Protein AF-A0A9P8RUH4-F1 (afdb_monomer)

Structure (mmCIF, N/CA/C/O backbone):
data_AF-A0A9P8RUH4-F1
#
_entry.id   AF-A0A9P8RUH4-F1
#
loop_
_atom_site.group_PDB
_atom_site.id
_atom_site.type_symbol
_atom_site.label_atom_id
_atom_site.label_alt_id
_atom_site.label_comp_id
_atom_site.label_asym_id
_atom_site.label_entity_id
_atom_site.label_seq_id
_atom_site.pdbx_PDB_ins_code
_atom_site.Cartn_x
_atom_site.Cartn_y
_atom_site.Cartn_z
_atom_site.occupancy
_atom_site.B_iso_or_equiv
_atom_site.auth_seq_id
_atom_site.auth_comp_id
_atom_site.auth_asym_id
_atom_site.auth_atom_id
_atom_site.pdbx_PDB_model_num
ATOM 1 N N . MET A 1 1 ? 7.087 38.345 20.600 1.00 42.22 1 MET A N 1
ATOM 2 C CA . MET A 1 1 ? 5.782 38.055 19.967 1.00 42.22 1 MET A CA 1
ATOM 3 C C . MET A 1 1 ? 6.052 37.412 18.616 1.00 42.22 1 MET A C 1
ATOM 5 O O . MET A 1 1 ? 6.078 38.120 17.625 1.00 42.22 1 MET A O 1
ATOM 9 N N . THR A 1 2 ? 6.327 36.111 18.573 1.00 45.72 2 THR A N 1
ATOM 10 C CA . THR A 1 2 ? 6.562 35.370 17.321 1.00 45.72 2 THR A CA 1
ATOM 11 C C . THR A 1 2 ? 6.506 33.885 17.653 1.00 45.72 2 THR A C 1
ATOM 13 O O . THR A 1 2 ? 7.528 33.366 18.064 1.00 45.72 2 THR A O 1
ATOM 16 N N . ASP A 1 3 ? 5.335 33.245 17.550 1.00 43.25 3 ASP A N 1
ATOM 17 C CA . ASP A 1 3 ? 5.221 31.768 17.498 1.00 43.25 3 ASP A CA 1
ATOM 18 C C . ASP A 1 3 ? 3.852 31.275 16.972 1.00 43.25 3 ASP A C 1
ATOM 20 O O . ASP A 1 3 ? 3.380 30.193 17.298 1.00 43.25 3 ASP A O 1
ATOM 24 N N . SER A 1 4 ? 3.167 32.051 16.124 1.00 48.75 4 SER A N 1
ATOM 25 C CA . SER A 1 4 ? 1.799 31.705 15.682 1.00 48.75 4 SER A CA 1
ATOM 26 C C . SER A 1 4 ? 1.692 31.105 14.273 1.00 48.75 4 SER A C 1
ATOM 28 O O . SER A 1 4 ? 0.593 31.072 13.731 1.00 48.75 4 SER A O 1
ATOM 30 N N . VAL A 1 5 ? 2.779 30.654 13.629 1.00 51.44 5 VAL A N 1
ATOM 31 C CA . VAL A 1 5 ? 2.757 30.468 12.155 1.00 51.44 5 VAL A CA 1
ATOM 32 C C . VAL A 1 5 ? 2.840 29.019 11.642 1.00 51.44 5 VAL A C 1
ATOM 34 O O . VAL A 1 5 ? 2.598 28.803 10.461 1.00 51.44 5 VAL A O 1
ATOM 37 N N . ILE A 1 6 ? 3.083 27.983 12.452 1.00 55.94 6 ILE A N 1
ATOM 38 C CA . ILE A 1 6 ? 3.394 26.652 11.864 1.00 55.94 6 ILE A CA 1
ATOM 39 C C . ILE A 1 6 ? 2.205 25.674 11.806 1.00 55.94 6 ILE A C 1
ATOM 41 O O . ILE A 1 6 ? 2.248 24.698 11.062 1.00 55.94 6 ILE A O 1
ATOM 45 N N . CYS A 1 7 ? 1.087 25.933 12.485 1.00 55.03 7 CYS A N 1
ATOM 46 C CA . CYS A 1 7 ? 0.109 24.857 12.668 1.00 55.03 7 CYS A CA 1
ATOM 47 C C . CYS A 1 7 ? -0.865 24.595 11.504 1.00 55.03 7 CYS A C 1
ATOM 49 O O . CYS A 1 7 ? -1.409 23.498 11.371 1.00 55.03 7 CYS A O 1
ATOM 51 N N . THR A 1 8 ? -1.067 25.566 10.613 1.00 52.50 8 THR A N 1
ATOM 52 C CA . THR A 1 8 ? -2.024 25.428 9.499 1.00 52.50 8 THR A CA 1
ATOM 53 C C . THR A 1 8 ? -1.584 24.416 8.443 1.00 52.50 8 THR A C 1
ATOM 55 O O . THR A 1 8 ? -2.414 23.956 7.660 1.00 52.50 8 THR A O 1
ATOM 58 N N . LYS A 1 9 ? -0.297 24.041 8.412 1.00 56.28 9 LYS A N 1
ATOM 59 C CA . LYS A 1 9 ? 0.246 23.139 7.387 1.00 56.28 9 LYS A CA 1
ATOM 60 C C . LYS A 1 9 ? -0.080 21.663 7.646 1.00 56.28 9 LYS A C 1
ATOM 62 O O . LYS A 1 9 ? -0.146 20.895 6.691 1.00 56.28 9 LYS A O 1
ATOM 67 N N . THR A 1 10 ? -0.296 21.280 8.904 1.00 61.47 10 THR A N 1
ATOM 68 C CA . THR A 1 10 ? -0.466 19.877 9.327 1.00 61.47 10 THR A CA 1
ATOM 69 C C . THR A 1 10 ? -1.890 19.545 9.773 1.00 61.47 10 THR A C 1
ATOM 71 O O . THR A 1 10 ? -2.311 18.400 9.608 1.00 61.47 10 THR A O 1
ATOM 74 N N . THR A 1 11 ? -2.658 20.531 10.260 1.00 73.94 11 THR A N 1
ATOM 75 C CA . THR A 1 11 ? -4.023 20.313 10.767 1.00 73.94 11 THR A CA 1
ATOM 76 C C . THR A 1 11 ? -4.987 21.390 10.248 1.00 73.94 11 THR A C 1
ATOM 78 O O . THR A 1 11 ? -5.041 22.489 10.807 1.00 73.94 11 THR A O 1
ATOM 81 N N . PRO A 1 12 ? -5.764 21.120 9.180 1.00 80.94 12 PRO A N 1
ATOM 82 C CA . PRO A 1 12 ? -6.750 22.074 8.676 1.00 80.94 12 PRO A CA 1
ATOM 83 C C . PRO A 1 12 ? -7.810 22.395 9.742 1.00 80.94 12 PRO A C 1
ATOM 85 O O . PRO A 1 12 ? -8.195 21.529 10.526 1.00 80.94 12 PRO A O 1
ATOM 88 N N . ASN A 1 13 ? -8.293 23.644 9.747 1.00 87.62 13 ASN A N 1
ATOM 89 C CA . ASN A 1 13 ? -9.300 24.171 10.686 1.00 87.62 13 ASN A CA 1
ATOM 90 C C . ASN A 1 13 ? -8.842 24.282 12.153 1.00 87.62 13 ASN A C 1
ATOM 92 O O . ASN A 1 13 ? -9.667 24.422 13.057 1.00 87.62 13 ASN A O 1
ATOM 96 N N . CYS A 1 14 ? -7.531 24.247 12.402 1.00 89.56 14 CYS A N 1
ATOM 97 C CA . CYS A 1 14 ? -6.972 24.500 13.723 1.00 89.56 14 CYS A CA 1
ATOM 98 C C . CYS A 1 14 ? -6.792 26.006 13.991 1.00 89.56 14 CYS A C 1
ATOM 100 O O . CYS A 1 14 ? -6.197 26.717 13.181 1.00 89.56 14 CYS A O 1
ATOM 102 N N . ALA A 1 15 ? -7.296 26.483 15.130 1.00 89.12 15 ALA A N 1
ATOM 103 C CA . ALA A 1 15 ? -7.198 27.869 15.586 1.00 89.12 15 ALA A CA 1
ATOM 104 C C . ALA A 1 15 ? -5.989 28.122 16.506 1.00 89.12 15 ALA A C 1
ATOM 106 O O . ALA A 1 15 ? -5.427 29.216 16.478 1.00 89.12 15 ALA A O 1
ATOM 107 N N . SER A 1 16 ? -5.567 27.135 17.305 1.00 87.56 16 SER A N 1
ATOM 108 C CA . SER A 1 16 ? -4.379 27.236 18.166 1.00 87.56 16 SER A CA 1
ATOM 109 C C . SER A 1 16 ? -3.697 25.890 18.357 1.00 87.56 16 SER A C 1
ATOM 111 O O . SER A 1 16 ? -4.359 24.853 18.322 1.00 87.56 16 SER A O 1
ATOM 113 N N . CYS A 1 17 ? -2.387 25.909 18.614 1.00 86.88 17 CYS A N 1
ATOM 114 C CA . CYS A 1 17 ? -1.595 24.702 18.823 1.00 86.88 17 CYS A CA 1
ATOM 115 C C . CYS A 1 17 ? -0.611 24.823 19.972 1.00 86.88 17 CYS A C 1
ATOM 117 O O . CYS A 1 17 ? -0.166 25.922 20.299 1.00 86.88 17 CYS A O 1
ATOM 119 N N . ASP A 1 18 ? -0.254 23.664 20.515 1.00 84.69 18 ASP A N 1
ATOM 120 C CA . ASP A 1 18 ? 0.832 23.470 21.465 1.00 84.69 18 ASP A CA 1
ATOM 121 C C . ASP A 1 18 ? 1.649 22.252 21.019 1.00 84.69 18 ASP A C 1
ATOM 123 O O . ASP A 1 18 ? 1.079 21.196 20.744 1.00 84.69 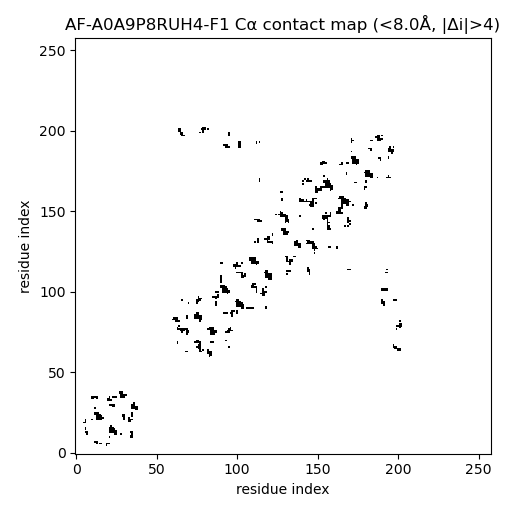18 ASP A O 1
ATOM 127 N N . ASN A 1 19 ? 2.968 22.406 20.879 1.00 82.50 19 ASN A N 1
ATOM 128 C CA . ASN A 1 19 ? 3.881 21.347 20.421 1.00 82.50 19 ASN A CA 1
ATOM 129 C C . ASN A 1 19 ? 3.388 20.579 19.171 1.00 82.50 19 ASN A C 1
ATOM 131 O O . ASN A 1 19 ? 3.357 19.353 19.160 1.00 82.50 19 ASN A O 1
ATOM 135 N N . GLU A 1 20 ? 2.967 21.304 18.126 1.00 79.69 20 GLU A N 1
ATOM 136 C CA . GLU A 1 20 ? 2.435 20.753 16.857 1.00 79.69 20 GLU A CA 1
ATOM 137 C C . GLU A 1 20 ? 1.102 19.983 16.963 1.00 79.69 20 GLU A C 1
ATOM 139 O O . GLU A 1 20 ? 0.583 19.489 15.958 1.00 79.69 20 GLU A O 1
ATOM 144 N N . VAL A 1 21 ? 0.493 19.929 18.149 1.00 81.38 21 VAL A N 1
ATOM 145 C CA . VAL A 1 21 ? -0.831 19.345 18.373 1.00 81.38 21 VAL A CA 1
ATOM 146 C C . VAL A 1 21 ? -1.871 20.460 18.409 1.00 81.38 21 VAL A C 1
ATOM 148 O O . VAL A 1 21 ? -1.684 21.483 19.070 1.00 81.38 21 VAL A O 1
ATOM 151 N N . CYS A 1 22 ? -2.988 20.276 17.699 1.00 87.94 22 CYS A N 1
ATOM 152 C CA . CYS A 1 22 ? -4.076 21.246 17.747 1.00 87.94 22 CYS A CA 1
ATOM 153 C C . CYS A 1 22 ? -4.715 21.265 19.140 1.00 87.94 22 CYS A C 1
ATOM 155 O O . CYS A 1 22 ? -5.096 20.217 19.661 1.00 87.94 22 CYS A O 1
ATOM 157 N N . THR A 1 23 ? -4.843 22.451 19.732 1.00 92.19 23 THR A N 1
ATOM 158 C CA . THR A 1 23 ? -5.442 22.660 21.060 1.00 92.19 23 THR A CA 1
ATOM 159 C C . THR A 1 23 ? -6.791 23.368 20.998 1.00 92.19 23 THR A C 1
ATOM 161 O O . THR A 1 23 ? -7.602 23.198 21.904 1.00 92.19 23 THR A O 1
ATOM 164 N N . ALA A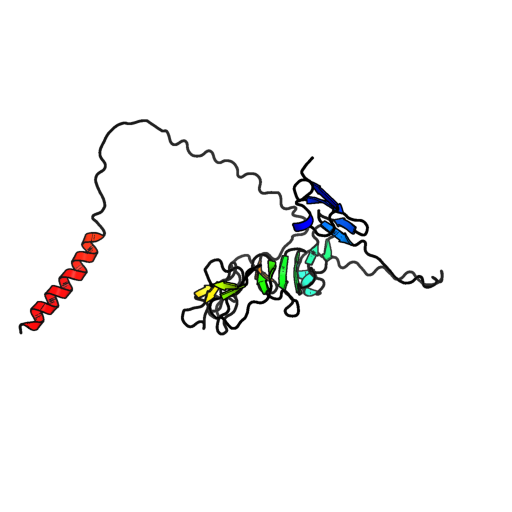 1 24 ? -7.078 24.107 19.922 1.00 91.69 24 ALA A N 1
ATOM 165 C CA . ALA A 1 24 ? -8.399 24.680 19.670 1.00 91.69 24 ALA A CA 1
ATOM 166 C C . ALA A 1 24 ? -8.708 24.723 18.173 1.00 91.69 24 ALA A C 1
ATOM 168 O O . ALA A 1 24 ? -7.822 24.970 17.357 1.00 91.69 24 ALA A O 1
ATOM 169 N N . CYS A 1 25 ? -9.977 24.531 17.817 1.00 91.88 25 CYS A N 1
ATOM 170 C CA . CYS A 1 25 ? -10.458 24.534 16.437 1.00 91.88 25 CYS A CA 1
ATOM 171 C C . CYS A 1 25 ? -11.152 25.847 16.070 1.00 91.88 25 CYS A C 1
ATOM 173 O O . CYS A 1 25 ? -11.654 26.563 16.936 1.00 91.88 25 CYS A O 1
ATOM 175 N N . THR A 1 26 ? -11.196 26.167 14.777 1.00 90.69 26 THR A N 1
ATOM 176 C CA . THR A 1 26 ? -12.004 27.284 14.273 1.00 90.69 26 THR A CA 1
ATOM 177 C C . THR A 1 26 ? -13.501 27.016 14.497 1.00 90.69 26 THR A C 1
ATOM 179 O O . THR A 1 26 ? -13.903 25.848 14.494 1.00 90.69 26 THR A O 1
ATOM 182 N N . PRO A 1 27 ? -14.350 28.054 14.644 1.00 89.50 27 PRO A N 1
ATOM 183 C CA . PRO A 1 27 ? -15.797 27.880 14.797 1.00 89.50 27 PRO A CA 1
ATOM 184 C C . PRO A 1 27 ? -16.394 26.957 13.722 1.00 89.50 27 PRO A C 1
ATOM 186 O O . PRO A 1 27 ? -16.032 27.059 12.551 1.00 89.50 27 PRO A O 1
ATOM 189 N N . GLY A 1 28 ? -17.291 26.049 14.119 1.00 82.69 28 GLY A N 1
ATOM 190 C CA . GLY A 1 28 ? -17.842 25.010 13.232 1.00 82.69 28 GLY A CA 1
ATOM 191 C C . GLY A 1 28 ? -17.148 23.644 13.342 1.00 82.69 28 GLY A C 1
ATOM 192 O O . GLY A 1 28 ? -17.627 22.670 12.761 1.00 82.69 28 GLY A O 1
ATOM 193 N N . TYR A 1 29 ? -16.069 23.546 14.122 1.00 89.00 29 TYR A N 1
ATOM 194 C CA . TYR A 1 29 ? -15.289 22.326 14.318 1.00 89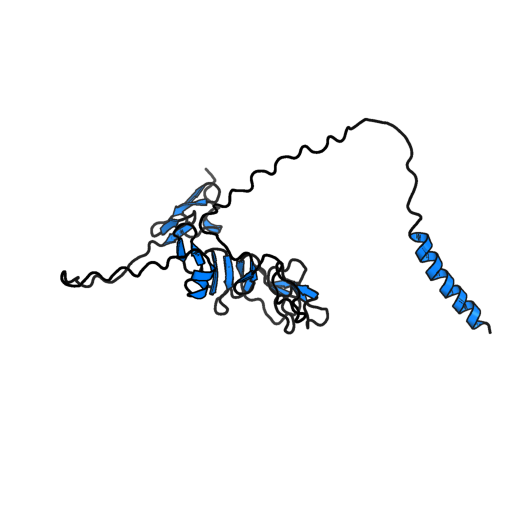.00 29 TYR A CA 1
ATOM 195 C C . TYR A 1 29 ? -15.031 22.065 15.808 1.00 89.00 29 TYR A C 1
ATOM 197 O O . TYR A 1 29 ? -14.885 22.998 16.595 1.00 89.00 29 TYR A O 1
ATOM 205 N N . HIS A 1 30 ? -14.912 20.792 16.186 1.00 90.56 30 HIS A N 1
ATOM 206 C CA . HIS A 1 30 ? -14.542 20.352 17.529 1.00 90.56 30 HIS A CA 1
ATOM 207 C C . HIS A 1 30 ? -13.214 19.591 17.517 1.00 90.56 30 HIS A C 1
ATOM 209 O O . HIS A 1 30 ? -12.848 18.961 16.520 1.00 90.56 30 HIS A O 1
ATOM 215 N N . LEU A 1 31 ? -12.497 19.654 18.640 1.00 89.88 31 LEU A N 1
ATOM 216 C CA . LEU A 1 31 ? -11.226 18.966 18.807 1.00 89.88 31 LEU A CA 1
ATOM 217 C C . LEU A 1 31 ? -11.463 17.484 19.120 1.00 89.88 31 LEU A C 1
ATOM 219 O O . LEU A 1 31 ? -12.122 17.148 20.102 1.00 89.88 31 LEU A O 1
ATOM 223 N N . SER A 1 32 ? -10.891 16.602 18.307 1.00 83.81 32 SER A N 1
ATOM 224 C CA . SER A 1 32 ? -10.892 15.156 18.509 1.00 83.81 32 SER A CA 1
ATOM 225 C C . SER A 1 32 ? -9.505 14.607 18.186 1.00 83.81 32 SER A C 1
ATOM 227 O O . SER A 1 32 ? -9.016 14.749 17.066 1.00 83.81 32 SER A O 1
ATOM 229 N N . GLN A 1 33 ? -8.835 14.033 19.192 1.00 78.81 33 GLN A N 1
ATOM 230 C CA . GLN A 1 33 ? -7.494 13.434 19.070 1.00 78.81 33 GLN A CA 1
ATOM 231 C C . GLN A 1 33 ? -6.435 14.368 18.438 1.00 78.81 33 GLN A C 1
ATOM 233 O O . GLN A 1 33 ? -5.620 13.951 17.614 1.00 78.81 33 GLN A O 1
ATOM 238 N N . GLY A 1 34 ? -6.451 15.654 18.803 1.00 79.12 34 GLY A N 1
ATOM 239 C CA . GLY A 1 34 ? -5.504 16.648 18.279 1.00 79.12 34 GLY A CA 1
ATOM 240 C C . GLY A 1 34 ? -5.792 17.109 16.844 1.00 79.12 34 GLY A C 1
ATOM 241 O O . GLY A 1 34 ? -4.947 17.770 16.240 1.00 79.12 34 GLY A O 1
ATOM 242 N N . LEU A 1 35 ? -6.966 16.774 16.295 1.00 82.12 35 LEU A N 1
ATOM 243 C CA . LEU A 1 35 ? -7.459 17.212 14.987 1.00 82.12 35 LEU A CA 1
ATOM 244 C C . LEU A 1 35 ? -8.821 17.906 15.111 1.00 82.12 35 LEU A C 1
ATOM 246 O O . LEU A 1 35 ? -9.576 17.654 16.045 1.00 82.12 35 LEU A O 1
ATOM 250 N N . CYS A 1 36 ? -9.152 18.748 14.132 1.00 88.31 36 CYS A N 1
ATOM 251 C CA . CYS A 1 36 ? -10.433 19.446 14.071 1.00 88.31 36 CYS A CA 1
ATOM 252 C C . CYS A 1 36 ? -11.415 18.726 13.149 1.00 88.31 36 CYS A C 1
ATOM 254 O O . CYS A 1 36 ? -11.225 18.690 11.932 1.00 88.31 36 CYS A O 1
ATOM 256 N N . ALA A 1 37 ? -12.476 18.169 13.729 1.00 85.38 37 ALA A N 1
ATOM 257 C CA . ALA A 1 37 ? -13.567 17.528 13.005 1.00 85.38 37 ALA A CA 1
ATOM 258 C C . ALA A 1 37 ? -14.775 18.476 12.932 1.00 85.38 37 ALA A C 1
ATOM 260 O O . ALA A 1 37 ? -15.059 19.161 13.917 1.00 85.38 37 ALA A O 1
ATOM 261 N N . PRO A 1 38 ? -15.495 18.555 11.798 1.00 85.75 38 PRO A N 1
ATOM 262 C CA . PRO A 1 38 ? -16.687 19.391 11.708 1.00 85.75 38 PRO A CA 1
ATOM 263 C C . PRO A 1 38 ? -17.693 18.956 12.775 1.00 85.75 38 PRO A C 1
ATOM 265 O O . PRO A 1 38 ? -17.812 17.763 13.075 1.00 85.75 38 PRO A O 1
ATOM 268 N N . HIS A 1 39 ? -18.409 19.910 13.371 1.00 78.38 39 HIS A N 1
ATOM 269 C CA . HIS A 1 39 ? -19.618 19.556 14.107 1.00 78.38 39 HIS A CA 1
ATOM 270 C C . HIS A 1 39 ? -20.511 18.793 13.135 1.00 78.38 39 HIS A C 1
ATOM 272 O O . HIS A 1 39 ? -20.757 19.273 12.028 1.00 78.38 39 HIS A O 1
ATOM 278 N N . GLN A 1 40 ? -20.941 17.585 13.503 1.00 67.94 40 GLN A N 1
ATOM 279 C CA . GLN A 1 40 ? -21.960 16.915 12.716 1.00 67.94 40 GLN A CA 1
ATOM 280 C C . GLN A 1 40 ? -23.210 17.783 12.798 1.00 67.94 40 GLN A C 1
ATOM 282 O O . GLN A 1 40 ? -23.923 17.780 13.795 1.00 67.94 40 GLN A O 1
ATOM 287 N N . GLN A 1 41 ? -23.428 18.582 11.759 1.00 49.59 41 GLN A N 1
ATOM 288 C CA . GLN A 1 41 ? -24.732 19.127 11.468 1.00 49.59 41 GLN A CA 1
ATOM 289 C C . GLN A 1 41 ? -25.596 17.929 11.096 1.00 49.59 41 GLN A C 1
ATOM 291 O O . GLN A 1 41 ? -25.620 17.478 9.953 1.00 49.59 41 GLN A O 1
ATOM 296 N N . SER A 1 42 ? -26.300 17.393 12.084 1.00 48.12 42 SER A N 1
ATOM 297 C CA . SER A 1 42 ? -27.585 16.752 11.862 1.00 48.12 42 SER A CA 1
ATOM 298 C C . SER A 1 42 ? -28.571 17.816 11.360 1.00 48.12 42 SER A C 1
ATOM 300 O O . SER A 1 42 ? -29.527 18.181 12.035 1.00 48.12 42 SER A O 1
ATOM 302 N N . GLU A 1 43 ? -28.332 18.364 10.168 1.00 46.50 43 GLU A N 1
ATOM 303 C CA . GLU A 1 43 ? -29.360 19.086 9.429 1.00 46.50 43 GLU A CA 1
ATOM 304 C C . GLU A 1 43 ? -30.306 18.035 8.842 1.00 46.50 43 GLU A C 1
ATOM 306 O O . GLU A 1 43 ? -30.134 17.552 7.726 1.00 46.50 43 GLU A O 1
ATOM 311 N N . SER A 1 44 ? -31.308 17.646 9.630 1.00 46.59 44 SER A N 1
ATOM 312 C CA . SER A 1 44 ? -32.613 17.344 9.050 1.00 46.59 44 SER A CA 1
ATOM 313 C C . SER A 1 44 ? -33.450 18.622 9.093 1.00 46.59 44 SER A C 1
ATOM 315 O O . SER A 1 44 ? -33.434 19.316 10.115 1.00 46.59 44 SER A O 1
ATOM 317 N N . PRO A 1 45 ? -34.162 18.963 8.005 1.00 49.97 45 PRO A N 1
ATOM 318 C CA . PRO A 1 45 ? -35.143 20.037 8.021 1.00 49.97 45 PRO A CA 1
ATOM 319 C C . PRO A 1 45 ? -36.135 19.797 9.157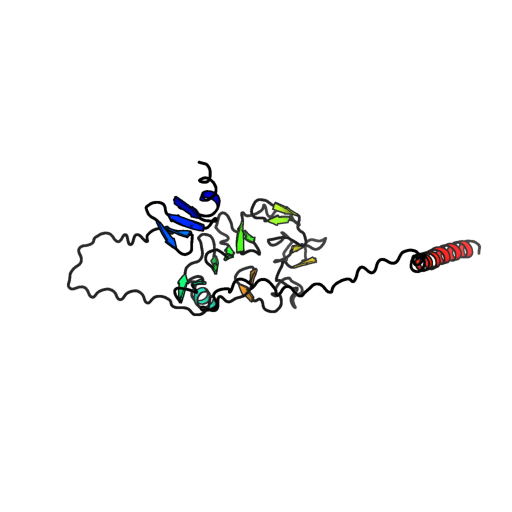 1.00 49.97 45 PRO A C 1
ATOM 321 O O . PRO A 1 45 ? -36.540 18.662 9.404 1.00 49.97 45 PRO A O 1
ATOM 324 N N . ALA A 1 46 ? -36.504 20.867 9.856 1.00 46.62 46 ALA A N 1
ATOM 325 C CA . ALA A 1 46 ? -37.526 20.849 10.889 1.00 46.62 46 ALA A CA 1
ATOM 326 C C . ALA A 1 46 ? -38.902 20.537 10.274 1.00 46.62 46 ALA A C 1
ATOM 328 O O . ALA A 1 46 ? -39.715 21.434 10.053 1.00 46.62 46 ALA A O 1
ATOM 329 N N . ASP A 1 47 ? -39.156 19.263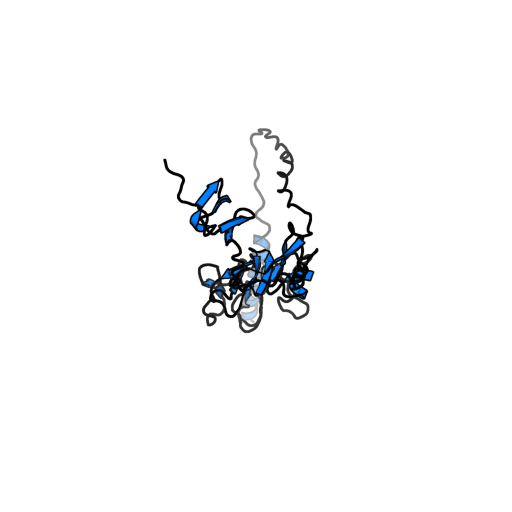 9.995 1.00 45.47 47 ASP A N 1
ATOM 330 C CA . ASP A 1 47 ? -40.500 18.747 9.810 1.00 45.47 47 ASP A CA 1
ATOM 331 C C . ASP A 1 47 ? -41.148 18.591 11.189 1.00 45.47 47 ASP A C 1
ATOM 333 O O . ASP A 1 47 ? -40.547 18.108 12.151 1.00 45.47 47 ASP A O 1
ATOM 337 N N . LYS A 1 48 ? -42.375 19.104 11.294 1.00 52.00 48 LYS A N 1
ATOM 338 C CA . LYS A 1 48 ? -43.204 19.101 12.501 1.00 52.00 48 LYS A CA 1
ATOM 339 C C . LYS A 1 48 ? -43.302 17.681 13.064 1.00 52.00 48 LYS A C 1
ATOM 341 O O . LYS A 1 48 ? -43.982 16.844 12.485 1.00 52.00 48 LYS A O 1
ATOM 346 N N . TYR A 1 49 ? -42.646 17.448 14.196 1.00 49.06 49 TYR A N 1
ATOM 347 C CA . TYR A 1 49 ? -42.688 16.179 14.913 1.00 49.06 49 TYR A CA 1
ATOM 348 C C . TYR A 1 49 ? -44.088 15.970 15.511 1.00 49.06 49 TYR A C 1
ATOM 350 O O . TYR A 1 49 ? -44.534 16.771 16.339 1.00 49.06 49 TYR A O 1
ATOM 358 N N . ASP A 1 50 ? -44.782 14.920 15.072 1.00 61.72 50 ASP A N 1
ATOM 359 C CA . ASP A 1 50 ? -45.977 14.397 15.731 1.00 61.72 50 ASP A CA 1
ATOM 360 C C . ASP A 1 50 ? -45.525 13.643 17.001 1.00 61.72 50 ASP A C 1
ATOM 362 O O . ASP A 1 50 ? -44.730 12.708 16.901 1.00 61.72 50 ASP A O 1
ATOM 366 N N . PRO A 1 51 ? -45.988 14.018 18.210 1.00 65.56 51 PRO A N 1
ATOM 367 C CA . PRO A 1 51 ? -45.644 13.333 19.463 1.00 65.56 51 PRO A CA 1
ATOM 368 C C . PRO A 1 51 ? -46.061 11.853 19.525 1.00 65.56 51 PRO A C 1
ATOM 370 O O . PRO A 1 51 ? -45.744 11.175 20.502 1.00 65.56 51 PRO A O 1
ATOM 373 N N . SER A 1 52 ? -46.807 11.375 18.528 1.00 73.31 52 SER A N 1
ATOM 374 C CA . SER A 1 52 ? -47.333 10.012 18.438 1.00 73.31 52 SER A CA 1
ATOM 375 C C . SER A 1 52 ? -46.420 9.055 17.665 1.00 73.31 52 SER A C 1
ATOM 377 O O . SER A 1 52 ? -46.640 7.843 17.728 1.00 73.31 52 SER A O 1
ATOM 379 N N . ASP A 1 53 ? -45.410 9.564 16.949 1.00 63.31 53 ASP A N 1
ATOM 380 C CA . ASP A 1 53 ? -44.501 8.715 16.184 1.00 63.31 53 ASP A CA 1
ATOM 381 C C . ASP A 1 53 ? -43.478 8.041 17.117 1.00 63.31 53 ASP A C 1
ATOM 383 O O . ASP A 1 53 ? -42.794 8.719 17.894 1.00 63.31 53 ASP A O 1
ATOM 387 N N . PRO A 1 54 ? -43.350 6.699 17.082 1.00 67.38 54 PRO A N 1
ATOM 388 C CA . PRO A 1 54 ? -42.345 5.999 17.863 1.00 67.38 54 PRO A CA 1
ATOM 389 C C . PRO A 1 54 ? -40.962 6.484 17.432 1.00 67.38 54 PRO A C 1
ATOM 391 O O . PRO A 1 54 ? -40.611 6.400 16.255 1.00 67.38 54 PRO A O 1
ATOM 394 N N . VAL A 1 55 ? -40.192 6.988 18.402 1.00 67.12 55 VAL A N 1
ATOM 395 C CA . VAL A 1 55 ? -38.800 7.417 18.224 1.00 67.12 55 VAL A CA 1
ATOM 396 C C . VAL A 1 55 ? -38.077 6.358 17.387 1.00 67.12 55 VAL A C 1
ATOM 398 O O . VAL A 1 55 ? -38.019 5.203 17.826 1.00 67.12 55 VAL A O 1
ATOM 401 N N . PRO A 1 56 ? -37.559 6.701 16.191 1.00 65.50 56 PRO A N 1
ATOM 402 C CA . PRO A 1 56 ? -36.775 5.766 15.404 1.00 65.50 56 PRO A CA 1
ATOM 403 C C . PRO A 1 56 ? -35.646 5.258 16.291 1.00 65.50 56 PRO A C 1
ATOM 405 O O . PRO A 1 56 ? -34.876 6.056 16.824 1.00 65.50 56 PRO A O 1
ATOM 408 N N . SER A 1 57 ? -35.585 3.943 16.503 1.00 64.69 57 SER A N 1
ATOM 409 C CA . SER A 1 57 ? -34.494 3.324 17.249 1.00 64.69 57 SER A CA 1
ATOM 410 C C . SER A 1 57 ? -33.180 3.815 16.652 1.00 64.69 57 SER A C 1
ATOM 412 O O . SER A 1 57 ? -32.985 3.650 15.443 1.00 64.69 57 SER A O 1
ATOM 414 N N . GLU A 1 58 ? -32.325 4.441 17.471 1.00 61.94 58 GLU A N 1
ATOM 415 C CA . GLU A 1 58 ? -30.988 4.859 17.050 1.00 61.94 58 GLU A CA 1
ATOM 416 C C . GLU A 1 58 ? -30.345 3.708 16.266 1.00 61.94 58 GLU A C 1
ATOM 418 O O . GLU A 1 58 ? -30.411 2.557 16.719 1.00 61.94 58 GLU A O 1
ATOM 423 N N . PRO A 1 59 ? -29.798 3.969 15.063 1.00 62.00 59 PRO A N 1
ATOM 424 C CA . PRO A 1 59 ? -29.153 2.924 14.291 1.00 62.00 59 PRO A CA 1
ATOM 425 C C . PRO A 1 59 ? -28.062 2.328 15.170 1.00 62.00 59 PRO A C 1
ATOM 427 O O . PRO A 1 59 ? -27.179 3.053 15.621 1.00 62.00 59 PRO A O 1
ATOM 430 N N . ALA A 1 60 ? -28.175 1.027 15.450 1.00 67.56 60 ALA A N 1
ATOM 431 C CA . ALA A 1 60 ? -27.237 0.316 16.303 1.00 67.56 60 ALA A CA 1
ATOM 432 C C . ALA A 1 60 ? -25.810 0.664 15.867 1.00 67.56 60 ALA A C 1
ATOM 434 O O . ALA A 1 60 ? -25.435 0.413 14.718 1.00 67.56 60 ALA A O 1
ATOM 435 N N . GLU A 1 61 ? -25.051 1.308 16.757 1.00 70.69 61 GLU A N 1
ATOM 436 C CA . GLU A 1 61 ? -23.681 1.695 16.457 1.00 70.69 61 GLU A CA 1
ATOM 437 C C . GLU A 1 61 ? -22.892 0.439 16.079 1.00 70.69 61 GLU A C 1
ATOM 439 O O . GLU A 1 61 ? -22.932 -0.574 16.780 1.00 70.69 61 GLU A O 1
ATOM 444 N N . ASP A 1 62 ? -22.214 0.483 14.931 1.00 87.69 62 ASP A N 1
ATOM 445 C CA . ASP A 1 62 ? -21.494 -0.663 14.382 1.00 87.69 62 ASP A CA 1
ATOM 446 C C . ASP A 1 62 ? -20.227 -0.902 15.211 1.00 87.69 62 ASP A C 1
ATOM 448 O O . ASP A 1 62 ? -19.149 -0.376 14.914 1.00 87.69 62 ASP A O 1
ATOM 452 N N . THR A 1 63 ? -20.382 -1.621 16.323 1.00 92.69 63 THR A N 1
ATOM 453 C CA . THR A 1 63 ? -19.285 -1.924 17.240 1.00 92.69 63 THR A CA 1
ATOM 454 C C . THR A 1 63 ? -18.281 -2.873 16.598 1.00 92.69 63 THR A C 1
ATOM 456 O O . THR A 1 63 ? -18.646 -3.729 15.784 1.00 92.69 63 THR A O 1
ATOM 459 N N . CYS A 1 64 ? -17.021 -2.759 17.002 1.00 93.00 64 CYS A N 1
ATOM 460 C CA . CYS A 1 64 ? -15.929 -3.561 16.478 1.00 93.00 64 CYS A CA 1
ATOM 461 C C . CYS A 1 64 ? -14.853 -3.838 17.528 1.00 93.00 64 CYS A C 1
ATOM 463 O O . CYS A 1 64 ? -14.622 -3.045 18.446 1.00 93.00 64 CYS A O 1
ATOM 465 N N . THR A 1 65 ? -14.150 -4.953 17.340 1.00 92.00 65 THR A N 1
ATOM 466 C CA . THR A 1 65 ? -12.930 -5.291 18.092 1.00 92.00 65 THR A CA 1
ATOM 467 C C . THR A 1 65 ? -11.682 -5.168 17.220 1.00 92.00 65 THR A C 1
ATOM 469 O O . THR A 1 65 ? -10.608 -4.838 17.722 1.00 92.00 65 THR A O 1
ATOM 472 N N . THR A 1 66 ? -11.821 -5.401 15.911 1.00 91.50 66 THR A N 1
ATOM 473 C CA . THR A 1 66 ? -10.707 -5.435 14.957 1.00 91.50 66 THR A CA 1
ATOM 474 C C . THR A 1 66 ? -10.990 -4.597 13.712 1.00 91.50 66 THR A C 1
ATOM 476 O O . THR A 1 66 ? -12.134 -4.435 13.284 1.00 91.50 66 THR A O 1
ATOM 479 N N . ASN A 1 67 ? -9.932 -4.106 13.058 1.00 92.62 67 ASN A N 1
ATOM 480 C CA . ASN A 1 67 ? -10.054 -3.440 11.756 1.00 92.62 67 ASN A CA 1
ATOM 481 C C . ASN A 1 67 ? -10.685 -4.346 10.696 1.00 92.62 67 ASN A C 1
ATOM 483 O O . ASN A 1 67 ? -11.410 -3.867 9.824 1.00 92.62 67 ASN A O 1
ATOM 487 N N . LYS A 1 68 ? -10.416 -5.653 10.771 1.00 92.75 68 LYS A N 1
ATOM 488 C CA . LYS A 1 68 ? -10.955 -6.637 9.840 1.00 92.75 68 LYS A CA 1
ATOM 489 C C . LYS A 1 68 ? -12.485 -6.651 9.842 1.00 92.75 68 LYS A C 1
ATOM 491 O O . LYS A 1 68 ? -13.062 -6.614 8.762 1.00 92.75 68 LYS A O 1
ATOM 496 N N . GLU A 1 69 ? -13.127 -6.612 11.009 1.00 93.12 69 GLU A N 1
ATOM 497 C CA . GLU A 1 69 ? -14.595 -6.561 11.115 1.00 93.12 69 GLU A CA 1
ATOM 498 C C . GLU A 1 69 ? -15.189 -5.366 10.361 1.00 93.12 69 GLU A C 1
ATOM 500 O O . GLU A 1 69 ? -16.150 -5.519 9.608 1.00 93.12 69 GLU A O 1
ATOM 505 N N . CYS A 1 70 ? -14.592 -4.181 10.512 1.00 94.38 70 CYS A N 1
ATOM 506 C CA . CYS A 1 70 ? -15.068 -2.979 9.829 1.00 94.38 70 CYS A CA 1
ATOM 507 C C . CYS A 1 70 ? -14.815 -3.017 8.322 1.00 94.38 70 CYS A C 1
ATOM 509 O O . CYS A 1 70 ? -15.649 -2.543 7.550 1.00 94.38 70 CYS A O 1
ATOM 511 N N . ARG A 1 71 ? -13.692 -3.593 7.880 1.00 93.12 71 ARG A N 1
ATOM 512 C CA . ARG A 1 71 ? -13.404 -3.755 6.449 1.00 93.12 71 ARG A CA 1
ATOM 513 C C . ARG A 1 71 ? -14.328 -4.766 5.788 1.00 93.12 71 ARG A C 1
ATOM 515 O O . ARG A 1 71 ? -14.811 -4.490 4.696 1.00 93.12 71 ARG A O 1
ATOM 522 N N . ASP A 1 72 ? -14.595 -5.892 6.445 1.00 92.88 72 ASP A N 1
ATOM 523 C CA . ASP A 1 72 ? -15.469 -6.947 5.919 1.00 92.88 72 ASP A CA 1
ATOM 524 C C . ASP A 1 72 ? -16.914 -6.431 5.738 1.00 92.88 72 ASP A C 1
ATOM 526 O O . ASP A 1 72 ? -17.615 -6.858 4.822 1.00 92.88 72 ASP A O 1
ATOM 530 N N . LYS A 1 73 ? -17.330 -5.449 6.552 1.00 92.88 73 LYS A N 1
ATOM 531 C CA . LYS A 1 73 ? -18.605 -4.719 6.416 1.00 92.88 73 LYS A CA 1
ATOM 532 C C . LYS A 1 73 ? -18.563 -3.559 5.409 1.00 92.88 73 LYS A C 1
ATOM 534 O O . LYS A 1 73 ? -19.602 -2.988 5.094 1.00 92.88 73 LYS A O 1
ATOM 539 N N . GLY A 1 74 ? -17.381 -3.168 4.929 1.00 91.88 74 GLY A N 1
ATOM 540 C CA . GLY A 1 74 ? -17.194 -1.954 4.126 1.00 91.88 74 GLY A CA 1
ATOM 541 C C . GLY A 1 74 ? -17.356 -0.645 4.917 1.00 91.88 74 GLY A C 1
ATOM 542 O O . GLY A 1 74 ? -17.471 0.423 4.320 1.00 91.88 74 GLY A O 1
ATOM 543 N N . SER A 1 75 ? -17.352 -0.710 6.251 1.00 92.31 75 SER A N 1
ATOM 544 C CA . SER A 1 75 ? -17.545 0.431 7.158 1.00 92.31 75 SER A CA 1
ATOM 545 C C . SER A 1 75 ? -16.258 1.232 7.411 1.00 92.31 75 SER A C 1
ATOM 547 O O . SER A 1 75 ? -16.331 2.361 7.895 1.00 92.31 75 SER A O 1
ATOM 549 N N . GLY A 1 76 ? -15.086 0.683 7.064 1.00 94.00 76 GLY A N 1
ATOM 550 C CA . GLY A 1 76 ? -13.779 1.341 7.180 1.00 94.00 76 GLY A CA 1
ATOM 551 C C . GLY A 1 76 ? -12.840 0.632 8.156 1.00 94.00 76 GLY A C 1
ATOM 552 O O . GLY A 1 76 ? -12.471 -0.516 7.918 1.00 94.00 76 GLY A O 1
ATOM 553 N N . PHE A 1 77 ? -12.434 1.313 9.228 1.00 94.25 77 PHE A N 1
ATOM 554 C CA . PHE A 1 77 ? -11.512 0.806 10.252 1.00 94.25 77 PHE A CA 1
ATOM 555 C C . PHE A 1 77 ? -12.152 0.851 11.645 1.00 94.25 77 PHE A C 1
ATOM 557 O O . PHE A 1 77 ? -13.123 1.575 11.861 1.00 94.25 77 PHE A O 1
ATOM 564 N N . CYS A 1 78 ? -11.616 0.084 12.590 1.00 94.50 78 CYS A N 1
ATOM 565 C CA . CYS A 1 78 ? -12.109 0.062 13.960 1.00 94.50 78 CYS A CA 1
ATOM 566 C C . CYS A 1 78 ? -11.400 1.125 14.797 1.00 94.50 78 CYS A C 1
ATOM 568 O O . CYS A 1 78 ? -10.180 1.078 14.969 1.00 94.50 78 CYS A O 1
ATOM 570 N N . ASP A 1 79 ? -12.147 2.092 15.327 1.00 91.62 79 ASP A N 1
ATOM 571 C CA . ASP A 1 79 ? -11.573 3.089 16.223 1.00 91.62 79 ASP A CA 1
ATOM 572 C C . ASP A 1 79 ? -11.348 2.486 17.615 1.00 91.62 79 ASP A C 1
ATOM 574 O O . ASP A 1 79 ? -12.287 2.112 18.318 1.00 91.62 79 ASP A O 1
ATOM 578 N N . GLY A 1 80 ? -10.081 2.399 18.025 1.00 86.88 80 GLY A N 1
ATOM 579 C CA . GLY A 1 80 ? -9.689 1.718 19.260 1.00 86.88 80 GLY A CA 1
ATOM 580 C C . GLY A 1 80 ? -10.257 2.345 20.540 1.00 86.88 80 GLY A C 1
ATOM 581 O O . GLY A 1 80 ? -10.378 1.637 21.547 1.00 86.88 80 GLY A O 1
ATOM 582 N N . THR A 1 81 ? -10.618 3.635 20.496 1.00 87.38 81 THR A N 1
ATOM 583 C CA . THR A 1 81 ? -11.191 4.390 21.619 1.00 87.38 81 THR A CA 1
ATOM 584 C C . THR A 1 81 ? -12.691 4.148 21.752 1.00 87.38 81 THR A C 1
ATOM 586 O O . THR A 1 81 ? -13.144 3.716 22.807 1.00 87.38 81 THR A O 1
ATOM 589 N N . SER A 1 82 ? -13.457 4.402 20.692 1.00 90.12 82 SER A N 1
ATOM 590 C CA . SER A 1 82 ? -14.919 4.268 20.697 1.00 90.12 82 SER A CA 1
ATOM 591 C C . SER A 1 82 ? -15.405 2.835 20.490 1.00 90.12 82 SER A C 1
ATOM 593 O O . SER A 1 82 ? -16.572 2.570 20.744 1.00 90.12 82 SER A O 1
ATOM 595 N N . LYS A 1 83 ? -14.540 1.915 20.036 1.00 92.38 83 LYS A N 1
ATOM 596 C CA . LYS A 1 83 ? -14.918 0.552 19.612 1.00 92.38 83 LYS A CA 1
ATOM 597 C C . LYS A 1 83 ? -16.000 0.551 18.534 1.00 92.38 83 LYS A C 1
ATOM 599 O O . LYS A 1 83 ? -16.820 -0.358 18.489 1.00 92.38 83 LYS A O 1
ATOM 604 N N . THR A 1 84 ? -16.019 1.569 17.678 1.00 93.44 84 THR A N 1
ATOM 605 C CA . THR A 1 84 ? -16.979 1.674 16.572 1.00 93.44 84 THR A CA 1
ATOM 606 C C . THR A 1 84 ? -16.255 1.741 15.240 1.00 93.44 84 THR A C 1
ATOM 608 O O . THR A 1 84 ? -15.141 2.269 15.143 1.00 93.44 84 THR A O 1
ATOM 611 N N . CYS A 1 85 ? -16.892 1.218 14.197 1.00 94.25 85 CYS A N 1
ATOM 612 C CA . CYS A 1 85 ? -16.377 1.339 12.847 1.00 94.25 85 CYS A CA 1
ATOM 613 C C . CYS A 1 85 ? -16.460 2.792 12.375 1.00 94.25 85 CYS A C 1
ATOM 615 O O . CYS A 1 85 ? -17.526 3.412 12.351 1.00 94.25 85 CYS A O 1
ATOM 617 N N . LYS A 1 86 ? -15.315 3.338 11.969 1.00 93.75 86 LYS A N 1
ATOM 618 C CA . LYS A 1 86 ? -15.197 4.664 11.371 1.00 93.75 86 LYS A CA 1
ATOM 619 C C . LYS A 1 86 ? -14.811 4.532 9.906 1.00 93.75 86 LYS A C 1
ATOM 621 O O . LYS A 1 86 ? -13.999 3.691 9.524 1.00 93.75 86 LYS A O 1
ATOM 626 N N . ARG A 1 87 ? -15.365 5.421 9.085 1.00 95.75 87 ARG A N 1
ATOM 627 C CA . ARG A 1 87 ? -15.045 5.482 7.657 1.00 95.75 87 ARG A CA 1
ATOM 628 C C . ARG A 1 87 ? -13.600 5.919 7.437 1.00 95.75 87 ARG A C 1
ATOM 630 O O . ARG A 1 87 ? -13.045 6.701 8.209 1.00 95.75 87 ARG A O 1
ATOM 637 N N . CYS A 1 88 ? -13.024 5.452 6.337 1.00 95.81 88 CYS A N 1
ATOM 638 C CA . CYS A 1 88 ? -11.742 5.946 5.855 1.00 95.81 88 CYS A CA 1
ATOM 639 C C . CYS A 1 88 ? -11.824 7.427 5.457 1.00 95.81 88 CYS A C 1
ATOM 641 O O . CYS A 1 88 ? -12.902 7.956 5.170 1.00 95.81 88 CYS A O 1
ATOM 643 N N . ALA A 1 89 ? -10.671 8.099 5.416 1.00 93.69 89 ALA A N 1
ATOM 644 C CA . ALA A 1 89 ? -10.584 9.452 4.881 1.00 93.69 89 ALA A CA 1
ATOM 645 C C . ALA A 1 89 ? -11.044 9.505 3.410 1.00 93.69 89 ALA A C 1
ATOM 647 O O . ALA A 1 89 ? -10.964 8.521 2.673 1.00 93.69 89 ALA A O 1
ATOM 648 N N . LYS A 1 90 ? -11.510 10.677 2.962 1.00 94.25 90 LYS A N 1
ATOM 649 C CA . LYS A 1 90 ? -11.926 10.889 1.568 1.00 94.25 90 LYS A CA 1
ATOM 650 C C . LYS A 1 90 ? -10.783 10.537 0.604 1.00 94.25 90 LYS A C 1
ATOM 652 O O . LYS A 1 90 ? -9.652 10.966 0.811 1.00 94.25 90 LYS A O 1
ATOM 657 N N . GLY A 1 91 ? -11.100 9.797 -0.460 1.00 94.50 91 GLY A N 1
ATOM 658 C CA . GLY A 1 91 ? -10.112 9.311 -1.431 1.00 94.50 91 GLY A CA 1
ATOM 659 C C . GLY A 1 91 ? -9.383 8.035 -0.994 1.00 94.50 91 GLY A C 1
ATOM 660 O O . GLY A 1 91 ? -8.407 7.645 -1.631 1.00 94.50 91 GLY A O 1
ATOM 661 N N . CYS A 1 92 ? -9.842 7.381 0.075 1.00 96.81 92 CYS A N 1
ATOM 662 C CA . CYS A 1 92 ? -9.316 6.109 0.546 1.00 96.81 92 CYS A CA 1
ATOM 663 C C . CYS A 1 92 ? -10.407 5.029 0.577 1.00 96.81 92 CYS A C 1
ATOM 665 O O . CYS A 1 92 ? -11.398 5.170 1.292 1.00 96.81 92 CYS A O 1
ATOM 667 N N . ASN A 1 93 ? -10.195 3.930 -0.151 1.00 96.25 93 ASN A N 1
ATOM 668 C CA . ASN A 1 93 ? -11.129 2.800 -0.234 1.00 96.25 93 ASN A CA 1
ATOM 669 C C . ASN A 1 93 ? -10.915 1.774 0.882 1.00 96.25 93 ASN A C 1
ATOM 671 O O . ASN A 1 93 ? -11.843 1.085 1.295 1.00 96.25 93 ASN A O 1
ATOM 675 N N . THR A 1 94 ? -9.682 1.628 1.361 1.00 96.12 94 THR A N 1
ATOM 676 C CA . THR A 1 94 ? -9.348 0.695 2.442 1.00 96.12 94 THR A CA 1
ATOM 677 C C . THR A 1 94 ? -8.317 1.337 3.345 1.00 96.12 94 THR A C 1
ATOM 679 O O . THR A 1 94 ? -7.299 1.816 2.859 1.00 96.12 94 THR A O 1
ATOM 682 N N . CYS A 1 95 ? -8.542 1.324 4.652 1.00 95.06 95 CYS A N 1
ATOM 683 C CA . CYS A 1 95 ? -7.667 1.948 5.637 1.00 95.06 95 CYS A CA 1
ATOM 684 C C . CYS A 1 95 ? -7.525 1.069 6.884 1.00 95.06 95 CYS A C 1
ATOM 686 O O . CYS A 1 95 ? -8.340 0.179 7.126 1.00 95.06 95 CYS A O 1
ATOM 688 N N . THR A 1 96 ? -6.480 1.318 7.671 1.00 93.50 96 THR A N 1
ATOM 689 C CA . THR A 1 96 ? -6.303 0.729 9.017 1.00 93.50 96 THR A CA 1
ATOM 690 C C . THR A 1 96 ? -6.439 1.769 10.127 1.00 93.50 96 THR A C 1
ATOM 692 O O . THR A 1 96 ? -6.535 1.420 11.299 1.00 93.50 96 THR A O 1
ATOM 695 N N . SER A 1 97 ? -6.444 3.049 9.759 1.00 92.44 97 SER A N 1
ATOM 696 C CA . SER A 1 97 ? -6.773 4.181 10.617 1.00 92.44 97 SER A CA 1
ATOM 697 C C . SER A 1 97 ? -7.251 5.345 9.754 1.00 92.44 97 SER A C 1
ATOM 699 O O . SER A 1 97 ? -7.127 5.313 8.528 1.00 92.44 97 SER A O 1
ATOM 701 N N . PHE A 1 98 ? -7.713 6.424 10.380 1.00 89.06 98 PHE A N 1
ATOM 702 C CA . PHE A 1 98 ? -8.098 7.634 9.655 1.00 89.06 98 PHE A CA 1
ATOM 703 C C . PHE A 1 98 ? -6.949 8.237 8.822 1.00 89.06 98 PHE A C 1
ATOM 705 O O . PHE A 1 98 ? -7.192 8.785 7.750 1.00 89.06 98 PHE A O 1
ATOM 712 N N . LYS A 1 99 ? -5.697 8.121 9.293 1.00 89.44 99 LYS A N 1
ATOM 713 C CA . LYS A 1 99 ? -4.504 8.681 8.627 1.00 89.44 99 LYS A CA 1
ATOM 714 C C . LYS A 1 99 ? -3.780 7.691 7.712 1.00 89.44 99 LYS A C 1
ATOM 716 O O . LYS A 1 99 ? -2.947 8.116 6.921 1.00 89.44 99 LYS A O 1
ATOM 721 N N . PHE A 1 100 ? -4.060 6.395 7.834 1.00 94.00 100 PHE A N 1
ATOM 722 C CA . PHE A 1 100 ? -3.331 5.347 7.125 1.00 94.00 100 PHE A CA 1
ATOM 723 C C . PHE A 1 100 ? -4.236 4.650 6.109 1.00 94.00 100 PHE A C 1
ATOM 725 O O . PHE A 1 100 ? -5.055 3.790 6.453 1.00 94.00 100 PHE A O 1
ATOM 732 N N . CYS A 1 101 ? -4.066 5.026 4.846 1.00 96.19 101 CYS A N 1
ATOM 733 C CA . CYS A 1 101 ? -4.772 4.471 3.709 1.00 96.19 101 CYS A CA 1
ATOM 734 C C . CYS A 1 101 ? -4.013 3.299 3.087 1.00 96.19 101 CYS A C 1
ATOM 736 O O . CYS A 1 101 ? -2.937 3.448 2.519 1.00 96.19 101 CYS A O 1
ATOM 738 N N . ALA A 1 102 ? -4.614 2.121 3.150 1.00 96.00 102 ALA A N 1
ATOM 739 C CA . ALA A 1 102 ? -4.059 0.895 2.606 1.00 96.00 102 ALA A CA 1
ATOM 740 C C . ALA A 1 102 ? -4.425 0.666 1.127 1.00 96.00 102 ALA A C 1
ATOM 742 O O . ALA A 1 102 ? -3.760 -0.099 0.432 1.00 96.00 102 ALA A O 1
ATOM 743 N N . ALA A 1 103 ? -5.467 1.331 0.623 1.00 96.50 103 ALA A N 1
ATOM 744 C CA . ALA A 1 103 ? -5.765 1.428 -0.801 1.00 96.50 103 ALA A CA 1
ATOM 745 C C . ALA A 1 103 ? -6.466 2.752 -1.105 1.00 96.50 103 ALA A C 1
ATOM 747 O O . ALA A 1 103 ? -7.592 2.986 -0.662 1.00 96.50 103 ALA A O 1
ATOM 748 N N . CYS A 1 104 ? -5.804 3.595 -1.888 1.00 97.06 104 CYS A N 1
ATOM 749 C CA . CYS A 1 104 ? -6.367 4.848 -2.375 1.00 97.06 104 CYS A CA 1
ATOM 750 C C . CYS A 1 104 ? -7.427 4.593 -3.447 1.00 97.06 104 CYS A C 1
ATOM 752 O O . CYS A 1 104 ? -7.381 3.591 -4.170 1.00 97.06 104 CYS A O 1
ATOM 754 N N . ASP A 1 105 ? -8.371 5.519 -3.535 1.00 95.75 105 ASP A N 1
ATOM 755 C CA . ASP A 1 105 ? -9.426 5.516 -4.533 1.00 95.75 105 ASP A CA 1
ATOM 756 C C . ASP A 1 105 ? -8.852 5.830 -5.918 1.00 95.75 105 ASP A C 1
ATOM 758 O O . ASP A 1 105 ? -8.323 6.920 -6.160 1.00 95.75 105 ASP A O 1
ATOM 762 N N . ASP A 1 106 ? -8.981 4.868 -6.834 1.00 92.19 106 ASP A N 1
ATOM 763 C CA . ASP A 1 106 ? -8.474 4.961 -8.202 1.00 92.19 106 ASP A CA 1
ATOM 764 C C . ASP A 1 106 ? -9.174 6.057 -9.032 1.00 92.19 106 ASP A C 1
ATOM 766 O O . ASP A 1 106 ? -8.625 6.465 -10.061 1.00 92.19 106 ASP A O 1
ATOM 770 N N . SER A 1 107 ? -10.341 6.540 -8.578 1.00 92.12 107 SER A N 1
ATOM 771 C CA . SER A 1 107 ? -11.110 7.641 -9.177 1.00 92.12 107 SER A CA 1
ATOM 772 C C . SER A 1 107 ? -10.798 9.027 -8.595 1.00 92.12 107 SER A C 1
ATOM 774 O O . SER A 1 107 ? -11.283 10.032 -9.111 1.00 92.12 107 SER A O 1
ATOM 776 N N . SER A 1 108 ? -9.976 9.099 -7.544 1.00 90.69 108 SER A N 1
ATOM 777 C CA . SER A 1 108 ? -9.589 10.366 -6.918 1.00 90.69 108 SER A CA 1
ATOM 778 C C . SER A 1 108 ? -8.433 11.060 -7.646 1.00 90.69 108 SER A C 1
ATOM 780 O O . SER A 1 108 ? -7.704 10.448 -8.427 1.00 90.69 108 SER A O 1
ATOM 782 N N . ASP A 1 109 ? -8.186 12.328 -7.302 1.00 88.19 109 ASP A N 1
ATOM 783 C CA . ASP A 1 109 ? -7.004 13.074 -7.763 1.00 88.19 109 ASP A CA 1
ATOM 784 C C . ASP A 1 109 ? -5.676 12.462 -7.268 1.00 88.19 109 ASP A C 1
ATOM 786 O O . ASP A 1 109 ? -4.602 12.763 -7.797 1.00 88.19 109 ASP A O 1
ATOM 790 N N . LYS A 1 110 ? -5.732 11.597 -6.243 1.00 91.81 110 LYS A N 1
ATOM 791 C CA . LYS A 1 110 ? -4.574 10.964 -5.597 1.00 91.81 110 LYS A CA 1
ATOM 792 C C . LYS A 1 110 ? -4.725 9.436 -5.525 1.00 91.81 110 LYS A C 1
ATOM 794 O O . LYS A 1 110 ? -4.834 8.878 -4.435 1.00 91.81 110 LYS A O 1
ATOM 799 N N . PRO A 1 111 ? -4.718 8.730 -6.666 1.00 94.31 111 PRO A N 1
ATOM 800 C CA . PRO A 1 111 ? -5.007 7.298 -6.702 1.00 94.31 111 PRO A CA 1
ATOM 801 C C . PRO A 1 111 ? -3.815 6.418 -6.297 1.00 94.31 111 PRO A C 1
ATOM 803 O O . PRO A 1 111 ? -3.960 5.206 -6.133 1.00 94.31 111 PRO A O 1
ATOM 806 N N . THR A 1 112 ? -2.614 6.984 -6.156 1.00 95.00 112 THR A N 1
ATOM 807 C CA . THR A 1 112 ? -1.413 6.196 -5.874 1.00 95.00 112 THR A CA 1
ATOM 808 C C . THR A 1 112 ? -1.283 5.935 -4.381 1.00 95.00 112 THR A C 1
ATOM 810 O O . THR A 1 112 ? -1.113 6.866 -3.600 1.00 95.00 112 THR A O 1
ATOM 813 N N . THR A 1 113 ? -1.311 4.665 -3.981 1.00 96.06 113 THR A N 1
ATOM 814 C CA . THR A 1 113 ? -1.059 4.254 -2.592 1.00 96.06 113 THR A CA 1
ATOM 815 C C . THR A 1 113 ? 0.437 4.176 -2.317 1.00 96.06 113 THR A C 1
ATOM 817 O O . THR A 1 113 ? 1.160 3.462 -3.017 1.00 96.06 113 THR A O 1
ATOM 820 N N . LEU A 1 114 ? 0.893 4.906 -1.301 1.00 96.25 114 LEU A N 1
ATOM 821 C CA . LEU A 1 114 ? 2.255 4.830 -0.791 1.00 96.25 114 LEU A CA 1
ATOM 822 C C . LEU A 1 114 ? 2.355 3.786 0.335 1.00 96.25 114 LEU A C 1
ATOM 824 O O . LEU A 1 114 ? 1.392 3.522 1.054 1.00 96.25 114 LEU A O 1
ATOM 828 N N . ILE A 1 115 ? 3.540 3.202 0.519 1.00 95.00 115 ILE A N 1
ATOM 829 C CA . ILE A 1 115 ? 3.823 2.182 1.546 1.00 95.00 115 ILE A CA 1
ATOM 830 C C . ILE A 1 115 ? 3.666 2.696 2.985 1.00 95.00 115 ILE A C 1
ATOM 832 O O . ILE A 1 115 ? 3.575 1.896 3.913 1.00 95.00 115 ILE A O 1
ATOM 836 N N . ASP A 1 116 ? 3.668 4.014 3.179 1.00 93.44 116 ASP A N 1
ATOM 837 C CA . ASP A 1 116 ? 3.462 4.682 4.467 1.00 93.44 116 ASP A CA 1
ATOM 838 C C . ASP A 1 116 ? 1.983 5.013 4.740 1.00 93.44 116 ASP A C 1
ATOM 840 O O . ASP A 1 116 ? 1.662 5.621 5.759 1.00 93.44 116 ASP A O 1
ATOM 844 N N . GLY A 1 117 ? 1.083 4.596 3.846 1.00 94.25 117 GLY A N 1
ATOM 845 C CA . GLY A 1 117 ? -0.355 4.784 3.980 1.00 94.25 117 GLY A CA 1
ATOM 846 C C . GLY A 1 117 ? -0.866 6.126 3.454 1.00 94.25 117 GLY A C 1
ATOM 847 O O . GLY A 1 117 ? -2.029 6.460 3.676 1.00 94.25 117 GLY A O 1
ATOM 848 N N . GLN A 1 118 ? -0.039 6.921 2.773 1.00 95.31 118 GLN A N 1
ATOM 849 C CA . GLN A 1 118 ? -0.491 8.160 2.141 1.00 95.31 118 GLN A CA 1
ATOM 850 C C . GLN A 1 118 ? -0.995 7.928 0.711 1.00 95.31 118 GLN A C 1
ATOM 852 O O . GLN A 1 118 ? -0.573 7.003 0.015 1.00 95.31 118 GLN A O 1
ATOM 857 N N . CYS A 1 119 ? -1.872 8.823 0.255 1.00 95.62 119 CYS A N 1
ATOM 858 C CA . CYS A 1 119 ? -2.328 8.875 -1.130 1.00 95.62 119 CYS A CA 1
ATOM 859 C C . CYS A 1 119 ? -1.612 9.996 -1.885 1.00 95.62 119 CYS A C 1
ATOM 861 O O . CYS A 1 119 ? -1.667 11.161 -1.484 1.00 95.62 119 CYS A O 1
ATOM 863 N N . ALA A 1 120 ? -0.955 9.642 -2.985 1.00 93.31 120 ALA A N 1
ATOM 864 C CA . ALA A 1 120 ? -0.223 10.548 -3.860 1.00 93.31 120 ALA A CA 1
ATOM 865 C C . ALA A 1 120 ? -0.888 10.663 -5.237 1.00 93.31 120 ALA A C 1
ATOM 867 O O . ALA A 1 120 ? -1.686 9.813 -5.643 1.00 93.31 120 ALA A O 1
ATOM 868 N N . GLN A 1 121 ? -0.545 11.725 -5.967 1.00 91.44 121 GLN A N 1
ATOM 869 C CA . GLN A 1 121 ? -1.022 11.927 -7.333 1.00 91.44 121 GLN A CA 1
ATOM 870 C C . GLN A 1 121 ? -0.578 10.774 -8.250 1.00 91.44 121 GLN A C 1
ATOM 872 O O . GLN A 1 121 ? 0.406 10.073 -7.989 1.00 91.44 121 GLN A O 1
ATOM 877 N N . ARG A 1 122 ? -1.330 10.542 -9.328 1.00 87.88 122 ARG A N 1
ATOM 878 C CA . ARG A 1 122 ? -0.951 9.558 -10.346 1.00 87.88 122 ARG A CA 1
ATOM 879 C C . ARG A 1 122 ? 0.273 10.062 -11.111 1.00 87.88 122 ARG A C 1
ATOM 881 O O . ARG A 1 122 ? 0.243 11.174 -11.631 1.00 87.88 122 ARG A O 1
ATOM 888 N N . CYS A 1 123 ? 1.306 9.236 -11.241 1.00 83.12 123 CYS A N 1
ATOM 889 C CA . CYS A 1 123 ? 2.383 9.520 -12.188 1.00 83.12 123 CYS A CA 1
ATOM 890 C C . CYS A 1 123 ? 1.911 9.298 -13.613 1.00 83.12 123 CYS A C 1
ATOM 892 O O . CYS A 1 123 ? 1.022 8.486 -13.876 1.00 83.12 123 CYS A O 1
ATOM 894 N N . ASN A 1 124 ? 2.582 9.948 -14.555 1.00 77.81 124 ASN A N 1
ATOM 895 C CA . ASN A 1 124 ? 2.452 9.575 -15.950 1.00 77.81 124 ASN A CA 1
ATOM 896 C C . ASN A 1 124 ? 2.956 8.130 -16.128 1.00 77.81 124 ASN A C 1
ATOM 898 O O . ASN A 1 124 ? 4.148 7.856 -16.016 1.00 77.81 124 ASN A O 1
ATOM 902 N N . THR A 1 125 ? 2.039 7.194 -16.375 1.00 70.69 125 THR A N 1
ATOM 903 C CA . THR A 1 125 ? 2.309 5.747 -16.438 1.00 70.69 125 THR A CA 1
ATOM 904 C C . THR A 1 125 ? 3.078 5.319 -17.688 1.00 70.69 125 THR A C 1
ATOM 906 O O . THR A 1 125 ? 3.319 4.134 -17.877 1.00 70.69 125 THR A O 1
ATOM 909 N N . ASN A 1 126 ? 3.467 6.262 -18.548 1.00 82.12 126 ASN A N 1
ATOM 910 C CA . ASN A 1 126 ? 4.184 5.984 -19.793 1.00 82.12 126 ASN A CA 1
ATOM 911 C C . ASN A 1 126 ? 5.710 5.874 -19.607 1.00 82.12 126 ASN A C 1
ATOM 913 O O . ASN A 1 126 ? 6.439 5.799 -20.593 1.00 82.12 126 ASN A O 1
ATOM 917 N N . MET A 1 127 ? 6.206 5.894 -18.365 1.00 86.69 127 MET A N 1
ATOM 918 C CA . MET A 1 127 ? 7.634 5.813 -18.052 1.00 86.69 127 MET A CA 1
ATOM 919 C C . MET A 1 127 ? 7.930 4.553 -17.238 1.00 86.69 127 MET A C 1
ATOM 921 O O . MET A 1 127 ? 7.753 4.533 -16.019 1.00 86.69 127 MET A O 1
ATOM 925 N N . ASN A 1 128 ? 8.404 3.505 -17.913 1.00 90.44 128 ASN A N 1
ATOM 926 C CA . ASN A 1 128 ? 8.953 2.332 -17.234 1.00 90.44 128 ASN A CA 1
ATOM 927 C C . ASN A 1 128 ? 10.107 2.757 -16.313 1.00 90.44 128 ASN A C 1
ATOM 929 O O . ASN A 1 128 ? 10.843 3.687 -16.643 1.00 90.44 128 ASN A O 1
ATOM 933 N N . TYR A 1 129 ? 10.302 2.043 -15.203 1.00 94.31 129 TYR A N 1
ATOM 934 C CA . TYR A 1 129 ? 11.367 2.303 -14.220 1.00 94.31 129 TYR A CA 1
ATOM 935 C C . TYR A 1 129 ? 11.187 3.571 -13.375 1.00 94.31 129 TYR A C 1
ATOM 937 O O . TYR A 1 129 ? 12.159 4.061 -12.795 1.00 94.31 129 TYR A O 1
ATOM 945 N N . TYR A 1 130 ? 9.956 4.065 -13.237 1.00 95.19 130 TYR A N 1
ATOM 946 C CA . TYR A 1 130 ? 9.619 5.150 -12.314 1.00 95.19 130 TYR A CA 1
ATOM 947 C C . TYR A 1 130 ? 8.511 4.749 -11.335 1.00 95.19 130 TYR A C 1
ATOM 949 O O . TYR A 1 130 ? 7.703 3.870 -11.621 1.00 95.19 130 TYR A O 1
ATOM 957 N N . TYR A 1 131 ? 8.467 5.401 -10.177 1.00 95.31 131 TYR A N 1
ATOM 958 C CA . TYR A 1 131 ? 7.411 5.273 -9.172 1.00 95.31 131 TYR A CA 1
ATOM 959 C C . TYR A 1 131 ? 6.925 6.656 -8.726 1.00 95.31 131 TYR A C 1
ATOM 961 O O . TYR A 1 131 ? 7.590 7.670 -8.954 1.00 95.31 131 TYR A O 1
ATOM 969 N N . CYS A 1 132 ? 5.776 6.698 -8.054 1.00 93.81 132 CYS A N 1
ATOM 970 C CA . CYS A 1 132 ? 5.215 7.937 -7.522 1.00 93.81 132 CYS A CA 1
ATOM 971 C C . CYS A 1 132 ? 5.613 8.168 -6.078 1.00 93.81 132 CYS A C 1
ATOM 973 O O . CYS A 1 132 ? 5.385 7.324 -5.211 1.00 93.81 132 CYS A O 1
ATOM 975 N N . SER A 1 133 ? 6.139 9.351 -5.812 1.00 92.38 133 SER A N 1
ATOM 976 C CA . SER A 1 133 ? 6.261 9.888 -4.466 1.00 92.38 133 SER A CA 1
ATOM 977 C C . SER A 1 133 ? 5.138 10.888 -4.194 1.00 92.38 133 SER A C 1
ATOM 979 O O . SER A 1 133 ? 4.315 11.173 -5.062 1.00 92.38 133 SER A O 1
ATOM 981 N N . ILE A 1 134 ? 5.096 11.428 -2.976 1.00 88.12 134 ILE A N 1
ATOM 982 C CA . ILE A 1 134 ? 4.067 12.393 -2.570 1.00 88.12 134 ILE A CA 1
ATOM 983 C C . ILE A 1 134 ? 4.060 13.665 -3.432 1.00 88.12 134 ILE A C 1
ATOM 985 O O . ILE A 1 134 ? 3.002 14.255 -3.639 1.00 88.12 134 ILE A O 1
ATOM 989 N N . SER A 1 135 ? 5.229 14.080 -3.926 1.00 85.12 135 SER A N 1
ATOM 990 C CA . SER A 1 135 ? 5.423 15.356 -4.617 1.00 85.12 135 SER A CA 1
ATOM 991 C C . SER A 1 135 ? 5.838 15.223 -6.078 1.00 85.12 135 SER A C 1
ATOM 993 O O . SER A 1 135 ? 5.740 16.209 -6.798 1.00 85.12 135 SER A O 1
ATOM 995 N N . ASP A 1 136 ? 6.340 14.060 -6.508 1.00 87.44 136 ASP A N 1
ATOM 996 C CA . ASP A 1 136 ? 6.873 13.895 -7.865 1.00 87.44 136 ASP A CA 1
ATOM 997 C C . ASP A 1 136 ? 7.021 12.421 -8.296 1.00 87.44 136 ASP A C 1
ATOM 999 O O . ASP A 1 136 ? 6.873 11.491 -7.494 1.00 87.44 136 ASP A O 1
ATOM 1003 N N . THR A 1 137 ? 7.372 12.217 -9.563 1.00 92.62 137 THR A N 1
ATOM 1004 C CA . THR A 1 137 ? 7.799 10.948 -10.157 1.00 92.62 137 THR A CA 1
ATOM 1005 C C . THR A 1 137 ? 9.300 10.747 -9.933 1.00 92.62 137 THR A C 1
ATOM 1007 O O . THR A 1 137 ? 10.106 11.621 -10.239 1.00 92.62 137 THR A O 1
ATOM 1010 N N . GLN A 1 138 ? 9.701 9.589 -9.413 1.00 94.44 138 GLN A N 1
ATOM 1011 C CA . GLN A 1 138 ? 11.101 9.276 -9.105 1.00 94.44 138 GLN A CA 1
ATOM 1012 C C . GLN A 1 138 ? 11.536 7.970 -9.765 1.00 94.44 138 GLN A C 1
ATOM 1014 O O . GLN A 1 138 ? 10.717 7.086 -10.005 1.00 94.44 138 GLN A O 1
ATOM 1019 N N . GLN A 1 139 ? 12.830 7.831 -10.053 1.00 95.56 139 GLN A N 1
ATOM 1020 C CA . GLN A 1 139 ? 13.363 6.595 -10.619 1.00 95.56 139 GLN A CA 1
ATOM 1021 C C . GLN A 1 139 ? 13.280 5.452 -9.602 1.00 95.56 139 GLN A C 1
ATOM 1023 O O . GLN A 1 139 ? 13.648 5.610 -8.435 1.00 95.56 139 GLN A O 1
ATOM 1028 N N . CYS A 1 140 ? 12.827 4.292 -10.065 1.00 97.06 140 CYS A N 1
ATOM 1029 C CA . CYS A 1 140 ? 12.735 3.063 -9.290 1.00 97.06 140 CYS A CA 1
ATOM 1030 C C . CYS A 1 140 ? 14.047 2.707 -8.610 1.00 97.06 140 CYS A C 1
ATOM 1032 O O . CYS A 1 140 ? 15.101 2.648 -9.242 1.00 97.06 140 CYS A O 1
ATOM 1034 N N . ASN A 1 141 ? 13.974 2.458 -7.308 1.00 96.81 141 ASN A N 1
ATOM 1035 C CA . ASN A 1 141 ? 15.124 2.120 -6.493 1.00 96.81 141 ASN A CA 1
ATOM 1036 C C . ASN A 1 141 ? 14.681 1.311 -5.266 1.00 96.81 141 ASN A C 1
ATOM 1038 O O . ASN A 1 141 ? 13.505 1.052 -5.034 1.00 96.81 141 ASN A O 1
ATOM 1042 N N . ARG A 1 142 ? 15.640 0.875 -4.446 1.00 96.88 142 ARG A N 1
ATOM 1043 C CA . ARG A 1 142 ? 15.359 0.003 -3.292 1.00 96.88 142 ARG A CA 1
ATOM 1044 C C . ARG A 1 142 ? 14.428 0.648 -2.256 1.00 96.88 142 ARG A C 1
ATOM 1046 O O . ARG A 1 142 ? 13.786 -0.072 -1.498 1.00 96.88 142 ARG A O 1
ATOM 1053 N N . ASN A 1 143 ? 14.353 1.974 -2.244 1.00 96.00 143 ASN A N 1
ATOM 1054 C CA . ASN A 1 143 ? 13.566 2.772 -1.314 1.00 96.00 143 ASN A CA 1
ATOM 1055 C C . ASN A 1 143 ? 12.294 3.345 -1.958 1.00 96.00 143 ASN A C 1
ATOM 1057 O O . ASN A 1 143 ? 11.699 4.264 -1.396 1.00 96.00 143 ASN A O 1
ATOM 1061 N N . SER A 1 144 ? 11.874 2.837 -3.123 1.00 96.62 144 SER A N 1
ATOM 1062 C CA . SER A 1 144 ? 10.622 3.251 -3.754 1.00 96.62 144 SER A CA 1
ATOM 1063 C C . SER A 1 144 ? 9.447 3.128 -2.783 1.00 96.62 144 SER A C 1
ATOM 1065 O O . SER A 1 144 ? 9.239 2.092 -2.149 1.00 96.62 144 SER A O 1
ATOM 1067 N N . THR A 1 145 ? 8.685 4.215 -2.655 1.00 96.19 145 THR A N 1
ATOM 1068 C CA . THR A 1 145 ? 7.575 4.329 -1.698 1.00 96.19 145 THR A CA 1
ATOM 1069 C C . THR A 1 145 ? 6.224 3.961 -2.294 1.00 96.19 145 THR A C 1
ATOM 1071 O O . THR A 1 145 ? 5.237 3.917 -1.573 1.00 96.19 145 THR A O 1
ATOM 1074 N N . SER A 1 146 ? 6.156 3.679 -3.589 1.00 95.94 146 SER A N 1
ATOM 1075 C CA . SER A 1 146 ? 4.995 3.099 -4.263 1.00 95.94 146 SER A CA 1
ATOM 1076 C C . SER A 1 146 ? 5.469 2.161 -5.359 1.00 95.94 146 SER A C 1
ATOM 1078 O O . SER A 1 146 ? 6.663 2.118 -5.668 1.00 95.94 146 SER A O 1
ATOM 1080 N N . GLN A 1 147 ? 4.540 1.401 -5.940 1.00 95.25 147 GLN A N 1
ATOM 1081 C CA . GLN A 1 147 ? 4.882 0.472 -7.006 1.00 95.25 147 GLN A CA 1
ATOM 1082 C C . GLN A 1 147 ? 5.563 1.173 -8.178 1.00 95.25 147 GLN A C 1
ATOM 1084 O O . GLN A 1 147 ? 5.105 2.195 -8.691 1.00 95.25 147 GLN A O 1
ATOM 1089 N N . CYS A 1 148 ? 6.647 0.560 -8.619 1.00 95.94 148 CYS A N 1
ATOM 1090 C CA . CYS A 1 148 ? 7.278 0.881 -9.873 1.00 95.94 148 CYS A CA 1
ATOM 1091 C C . CYS A 1 148 ? 6.382 0.539 -11.051 1.00 95.94 148 CYS A C 1
ATOM 1093 O O . CYS A 1 148 ? 5.727 -0.505 -11.082 1.00 95.94 148 CYS A O 1
ATOM 1095 N N . VAL A 1 149 ? 6.399 1.421 -12.042 1.00 94.44 149 VAL A N 1
ATOM 1096 C CA . VAL A 1 149 ? 5.817 1.183 -13.353 1.00 94.44 149 VAL A CA 1
ATOM 1097 C C . VAL A 1 149 ? 6.735 0.209 -14.090 1.00 94.44 149 VAL A C 1
ATOM 1099 O O . VAL A 1 149 ? 7.822 0.568 -14.548 1.00 94.44 149 VAL A O 1
ATOM 1102 N N . CYS A 1 150 ? 6.291 -1.042 -14.144 1.00 93.62 150 CYS A N 1
ATOM 1103 C CA . CYS A 1 150 ? 6.912 -2.143 -14.869 1.00 93.62 150 CYS A CA 1
ATOM 1104 C C . CYS A 1 150 ? 5.907 -2.708 -15.896 1.00 93.62 150 CYS A C 1
ATOM 1106 O O . CYS A 1 150 ? 4.702 -2.454 -15.809 1.00 93.62 150 CYS A O 1
ATOM 1108 N N . GLU A 1 151 ? 6.370 -3.522 -16.846 1.00 92.56 151 GLU A N 1
ATOM 1109 C CA . GLU A 1 151 ? 5.544 -4.142 -17.893 1.00 92.56 151 GLU A CA 1
ATOM 1110 C C . GLU A 1 151 ? 4.766 -5.360 -17.367 1.00 92.56 151 GLU A C 1
ATOM 1112 O O . GLU A 1 151 ? 5.059 -6.513 -17.685 1.00 92.56 151 GLU A O 1
ATOM 1117 N N . GLY A 1 152 ? 3.765 -5.101 -16.521 1.00 89.94 152 GLY A N 1
ATOM 1118 C CA . GLY A 1 152 ? 2.848 -6.114 -15.994 1.00 89.94 152 GLY A CA 1
ATOM 1119 C C . GLY A 1 152 ? 3.023 -6.517 -14.522 1.00 89.94 152 GLY A C 1
ATOM 1120 O O . GLY A 1 152 ? 1.989 -6.664 -13.857 1.00 89.94 152 GLY A O 1
ATOM 1121 N N . PRO A 1 153 ? 4.237 -6.712 -13.961 1.00 93.38 153 PRO A N 1
ATOM 1122 C CA . PRO A 1 153 ? 4.358 -7.101 -12.563 1.00 93.38 153 PRO A CA 1
ATOM 1123 C C . PRO A 1 153 ? 3.951 -5.934 -11.659 1.00 93.38 153 PRO A C 1
ATOM 1125 O O . PRO A 1 153 ? 4.209 -4.766 -11.947 1.00 93.38 153 PRO A O 1
ATOM 1128 N N . LYS A 1 154 ? 3.280 -6.267 -10.557 1.00 94.56 154 LYS A N 1
ATOM 1129 C CA . LYS A 1 154 ? 2.835 -5.307 -9.543 1.00 94.56 154 LYS A CA 1
ATOM 1130 C C . LYS A 1 154 ? 3.763 -5.365 -8.343 1.00 94.56 154 LYS A C 1
ATOM 1132 O O . LYS A 1 154 ? 4.516 -6.326 -8.192 1.00 94.56 154 LYS A O 1
ATOM 1137 N N . ASN A 1 155 ? 3.657 -4.364 -7.470 1.00 96.44 155 ASN A N 1
ATOM 1138 C CA . ASN A 1 155 ? 4.332 -4.365 -6.172 1.00 96.44 155 ASN A CA 1
ATOM 1139 C C . ASN A 1 155 ? 5.872 -4.403 -6.244 1.00 96.44 155 ASN A C 1
ATOM 1141 O O . ASN A 1 155 ? 6.534 -4.823 -5.294 1.00 96.44 155 ASN A O 1
ATOM 1145 N N . CYS A 1 156 ? 6.463 -3.966 -7.358 1.00 97.31 156 CYS A N 1
ATOM 1146 C CA . CYS A 1 156 ? 7.912 -3.872 -7.490 1.00 97.31 156 CYS A CA 1
ATOM 1147 C C . CYS A 1 156 ? 8.428 -2.573 -6.851 1.00 97.31 156 CYS A C 1
ATOM 1149 O O . CYS A 1 156 ? 7.876 -1.505 -7.108 1.00 97.31 156 CYS A O 1
ATOM 1151 N N . ALA A 1 157 ? 9.516 -2.643 -6.082 1.00 97.69 157 ALA A N 1
ATOM 1152 C CA . ALA A 1 157 ? 10.365 -1.483 -5.784 1.00 97.69 157 ALA A CA 1
ATOM 1153 C C . ALA A 1 157 ? 11.357 -1.215 -6.923 1.00 97.69 157 ALA A C 1
ATOM 1155 O O . ALA A 1 157 ? 11.772 -0.086 -7.151 1.00 97.69 157 ALA A O 1
ATOM 1156 N N . GLN A 1 158 ? 11.756 -2.265 -7.643 1.00 97.31 158 GLN A N 1
ATOM 1157 C CA . GLN A 1 158 ? 12.579 -2.164 -8.843 1.00 97.31 158 GLN A CA 1
ATOM 1158 C C . GLN A 1 158 ? 12.127 -3.202 -9.864 1.00 97.31 158 GLN A C 1
ATOM 1160 O O . GLN A 1 158 ? 11.841 -4.350 -9.511 1.00 97.31 158 GLN A O 1
ATOM 1165 N N . CYS A 1 159 ? 12.079 -2.803 -11.133 1.00 96.44 159 CYS A N 1
ATOM 1166 C CA . CYS A 1 159 ? 11.862 -3.732 -12.235 1.00 96.44 159 CYS A CA 1
ATOM 1167 C C . CYS A 1 159 ? 13.176 -4.452 -12.592 1.00 96.44 159 CYS A C 1
ATOM 1169 O O . CYS A 1 159 ? 14.274 -3.969 -12.298 1.00 96.44 159 CYS A O 1
ATOM 1171 N N . SER A 1 160 ? 13.077 -5.610 -13.235 1.00 95.62 160 SER A N 1
ATOM 1172 C CA . SER A 1 160 ? 14.179 -6.228 -13.979 1.00 95.62 160 SER A CA 1
ATOM 1173 C C . SER A 1 160 ? 14.598 -5.366 -15.176 1.00 95.62 160 SER A C 1
ATOM 1175 O O . SER A 1 160 ? 13.838 -4.510 -15.611 1.00 95.62 160 SER A O 1
ATOM 1177 N N . ASN A 1 161 ? 15.777 -5.614 -15.758 1.00 94.50 161 ASN A N 1
ATOM 1178 C CA . ASN A 1 161 ? 16.293 -4.852 -16.913 1.00 94.50 161 ASN A CA 1
ATOM 1179 C C . ASN A 1 161 ? 15.412 -4.923 -18.177 1.00 94.50 161 ASN A C 1
ATOM 1181 O O . ASN A 1 161 ? 15.590 -4.123 -19.091 1.00 94.50 161 ASN A O 1
ATOM 1185 N N . ASP A 1 162 ? 14.509 -5.901 -18.261 1.00 92.50 162 ASP A N 1
ATOM 1186 C CA . ASP A 1 162 ? 13.524 -6.048 -19.336 1.00 92.50 162 ASP A CA 1
ATOM 1187 C C . ASP A 1 162 ? 12.123 -5.553 -18.935 1.00 92.50 162 ASP A C 1
ATOM 1189 O O . ASP A 1 162 ? 11.178 -5.749 -19.690 1.00 92.50 162 ASP A O 1
ATOM 1193 N N . ALA A 1 163 ? 11.987 -4.946 -17.750 1.00 92.06 163 ALA A N 1
ATOM 1194 C CA . ALA A 1 163 ? 10.754 -4.472 -17.121 1.00 92.06 163 ALA A CA 1
ATOM 1195 C C . ALA A 1 163 ? 9.650 -5.523 -16.891 1.00 92.06 163 ALA A C 1
ATOM 1197 O O . ALA A 1 163 ? 8.584 -5.168 -16.391 1.00 92.06 163 ALA A O 1
ATOM 1198 N N . LYS A 1 164 ? 9.873 -6.804 -17.205 1.00 94.56 164 LYS A N 1
ATOM 1199 C CA . LYS A 1 164 ? 8.827 -7.846 -17.194 1.00 94.56 164 LYS A CA 1
ATOM 1200 C C . LYS A 1 164 ? 8.675 -8.570 -15.861 1.00 94.56 164 LYS A C 1
ATOM 1202 O O . LYS A 1 164 ? 7.703 -9.299 -15.663 1.00 94.56 164 LYS A O 1
ATOM 1207 N N . SER A 1 165 ? 9.608 -8.381 -14.935 1.00 95.19 165 SER A N 1
ATOM 1208 C CA . SER A 1 165 ? 9.538 -8.914 -13.574 1.00 95.19 165 SER A CA 1
ATOM 1209 C C . SER A 1 165 ? 9.996 -7.874 -12.549 1.00 95.19 165 SER A C 1
ATOM 1211 O O . SER A 1 165 ? 10.497 -6.801 -12.898 1.00 95.19 165 SER A O 1
ATOM 1213 N N . CYS A 1 166 ? 9.786 -8.159 -11.264 1.00 97.50 166 CYS A N 1
ATOM 1214 C CA . CYS A 1 166 ? 10.394 -7.366 -10.203 1.00 97.50 166 CYS A CA 1
ATOM 1215 C C . CYS A 1 166 ? 11.800 -7.908 -9.926 1.00 97.50 166 CYS A C 1
ATOM 1217 O O . CYS A 1 166 ? 11.952 -9.090 -9.624 1.00 97.50 166 CYS A O 1
ATOM 1219 N N . SER A 1 167 ? 12.816 -7.048 -9.957 1.00 96.69 167 SER A N 1
ATOM 1220 C CA . SER A 1 167 ? 14.133 -7.383 -9.400 1.00 96.69 167 SER A CA 1
ATOM 1221 C C . SER A 1 167 ? 14.134 -7.264 -7.874 1.00 96.69 167 SER A C 1
ATOM 1223 O O . SER A 1 167 ? 14.872 -7.972 -7.191 1.00 96.69 167 SER A O 1
ATOM 1225 N N . LEU A 1 168 ? 13.270 -6.396 -7.335 1.00 97.69 168 LEU A N 1
ATOM 1226 C CA . LEU A 1 168 ? 13.051 -6.223 -5.906 1.00 97.69 168 LEU A CA 1
ATOM 1227 C C . LEU A 1 168 ? 11.582 -5.887 -5.624 1.00 97.69 168 LEU A C 1
ATOM 1229 O O . LEU A 1 168 ? 11.003 -5.019 -6.283 1.00 97.69 168 LEU A O 1
ATOM 1233 N N . CYS A 1 169 ? 10.997 -6.532 -4.617 1.00 98.19 169 CYS A N 1
ATOM 1234 C CA . CYS A 1 169 ? 9.655 -6.212 -4.134 1.00 98.19 169 CYS A CA 1
ATOM 1235 C C . CYS A 1 169 ? 9.625 -4.925 -3.312 1.00 98.19 169 CYS A C 1
ATOM 1237 O O . CYS A 1 169 ? 10.620 -4.539 -2.696 1.00 98.19 169 CYS A O 1
ATOM 1239 N N . LEU A 1 170 ? 8.464 -4.272 -3.283 1.00 97.19 170 LEU A N 1
ATOM 1240 C CA . LEU A 1 170 ? 8.196 -3.184 -2.351 1.00 97.19 170 LEU A CA 1
ATOM 1241 C C . LEU A 1 170 ? 8.452 -3.607 -0.910 1.00 97.19 170 LEU A C 1
ATOM 1243 O O . LEU A 1 170 ? 8.357 -4.781 -0.545 1.00 97.19 170 LEU A O 1
ATOM 1247 N N . LYS A 1 171 ? 8.759 -2.612 -0.076 1.00 96.56 171 LYS A N 1
ATOM 1248 C CA . LYS A 1 171 ? 8.905 -2.812 1.363 1.00 96.56 171 LYS A CA 1
ATOM 1249 C C . LYS A 1 171 ? 7.685 -3.565 1.904 1.00 96.56 171 LYS A C 1
ATOM 1251 O O . LYS A 1 171 ? 6.560 -3.286 1.498 1.00 96.56 171 LYS A O 1
ATOM 1256 N N . ASN A 1 172 ? 7.933 -4.488 2.833 1.00 95.88 172 ASN A N 1
ATOM 1257 C CA . ASN A 1 172 ? 6.942 -5.369 3.462 1.00 95.88 172 ASN A CA 1
ATOM 1258 C C . ASN A 1 172 ? 6.352 -6.465 2.559 1.00 95.88 172 ASN A C 1
ATOM 1260 O O . ASN A 1 172 ? 5.494 -7.215 3.020 1.00 95.88 172 ASN A O 1
ATOM 1264 N N . MET A 1 173 ? 6.813 -6.598 1.316 1.00 96.88 173 MET A N 1
ATOM 1265 C CA . MET A 1 173 ? 6.410 -7.664 0.398 1.00 96.88 173 MET A CA 1
ATOM 1266 C C . MET A 1 173 ? 7.587 -8.591 0.095 1.00 96.88 173 MET A C 1
ATOM 1268 O O . MET A 1 173 ? 8.752 -8.190 0.160 1.00 96.88 173 MET A O 1
ATOM 1272 N N . LYS A 1 174 ? 7.277 -9.835 -0.258 1.00 96.81 174 LYS A N 1
ATOM 1273 C CA . LYS A 1 174 ? 8.236 -10.853 -0.688 1.00 96.81 174 LYS A CA 1
ATOM 1274 C C . LYS A 1 174 ? 7.772 -11.514 -1.983 1.00 96.81 174 LYS A C 1
ATOM 1276 O O . LYS A 1 174 ? 6.611 -11.400 -2.381 1.00 96.81 174 LYS A O 1
ATOM 1281 N N . ILE A 1 175 ? 8.714 -12.173 -2.653 1.00 95.62 175 ILE A N 1
ATOM 1282 C CA . ILE A 1 175 ? 8.412 -12.983 -3.832 1.00 95.62 175 ILE A CA 1
ATOM 1283 C C . ILE A 1 175 ? 7.629 -14.204 -3.354 1.00 95.62 175 ILE A C 1
ATOM 1285 O O . ILE A 1 175 ? 8.135 -14.965 -2.530 1.00 95.62 175 ILE A O 1
ATOM 1289 N N . GLY A 1 176 ? 6.404 -14.354 -3.845 1.00 94.69 176 GLY A N 1
ATOM 1290 C CA . GLY A 1 176 ? 5.562 -15.498 -3.551 1.00 94.69 176 GLY A CA 1
ATOM 1291 C C . GLY A 1 176 ? 5.874 -16.704 -4.425 1.00 94.69 176 GLY A C 1
ATOM 1292 O O . GLY A 1 176 ? 6.730 -16.660 -5.316 1.00 94.69 176 GLY A O 1
ATOM 1293 N N . ALA A 1 177 ? 5.140 -17.792 -4.199 1.00 94.06 177 ALA A N 1
ATOM 1294 C CA . ALA A 1 177 ? 5.302 -19.037 -4.958 1.00 94.06 177 ALA A CA 1
ATOM 1295 C C . ALA A 1 177 ? 5.084 -18.875 -6.480 1.00 94.06 177 ALA A C 1
ATOM 1297 O O . ALA A 1 177 ? 5.575 -19.682 -7.268 1.00 94.06 177 ALA A O 1
ATOM 1298 N N . ASP A 1 178 ? 4.377 -17.823 -6.903 1.00 91.56 178 ASP A N 1
ATOM 1299 C CA . ASP A 1 178 ? 4.136 -17.474 -8.307 1.00 91.56 178 ASP A CA 1
ATOM 1300 C C . 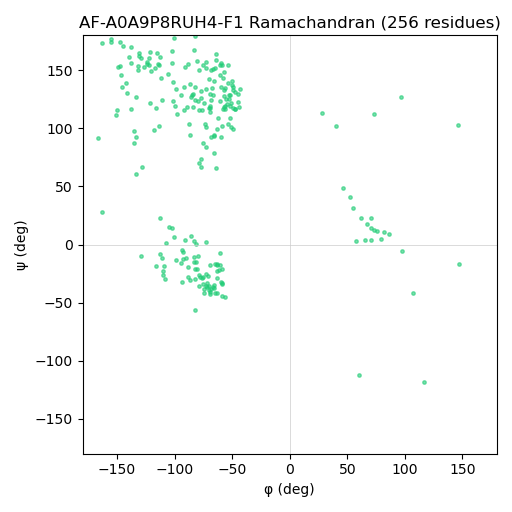ASP A 1 178 ? 5.286 -16.684 -8.962 1.00 91.56 178 ASP A C 1
ATOM 1302 O O . ASP A 1 178 ? 5.174 -16.270 -10.120 1.00 91.56 178 ASP A O 1
ATOM 1306 N N . GLY A 1 179 ? 6.382 -16.454 -8.233 1.00 92.12 179 GLY A N 1
ATOM 1307 C CA . GLY A 1 179 ? 7.531 -15.682 -8.703 1.00 92.12 179 GLY A CA 1
ATOM 1308 C C . GLY A 1 179 ? 7.273 -14.175 -8.784 1.00 92.12 179 GLY A C 1
ATOM 1309 O O . GLY A 1 179 ? 8.070 -13.455 -9.387 1.00 92.12 179 GLY A O 1
ATOM 1310 N N . LYS A 1 180 ? 6.176 -13.675 -8.199 1.00 95.31 180 LYS A N 1
ATOM 1311 C CA . LYS A 1 180 ? 5.809 -12.249 -8.186 1.00 95.31 180 LYS A CA 1
ATOM 1312 C C . LYS A 1 180 ? 5.834 -11.698 -6.768 1.00 95.31 180 LYS A C 1
ATOM 1314 O O . LYS A 1 180 ? 5.804 -12.441 -5.798 1.00 95.31 180 LYS A O 1
ATOM 1319 N N . CYS A 1 181 ? 5.834 -10.376 -6.636 1.00 97.38 181 CYS A N 1
ATOM 1320 C CA . CYS A 1 181 ? 5.707 -9.693 -5.347 1.00 97.38 181 CYS A CA 1
ATOM 1321 C C . CYS A 1 181 ? 4.249 -9.714 -4.856 1.00 97.38 181 CYS A C 1
ATOM 1323 O O . CYS A 1 181 ? 3.551 -8.698 -4.855 1.00 97.38 181 CYS A O 1
ATOM 1325 N N . SER A 1 182 ? 3.764 -10.908 -4.531 1.00 95.81 182 SER A N 1
ATOM 1326 C CA . SER A 1 182 ? 2.365 -11.213 -4.224 1.00 95.81 182 SER A CA 1
ATOM 1327 C C . SER A 1 182 ? 2.136 -11.533 -2.744 1.00 95.81 182 SER A C 1
ATOM 1329 O O . SER A 1 182 ? 1.008 -11.426 -2.269 1.00 95.81 182 SER A O 1
ATOM 1331 N N . GLU A 1 183 ? 3.190 -11.869 -2.001 1.00 97.12 183 GLU A N 1
ATOM 1332 C CA . GLU A 1 183 ? 3.104 -12.253 -0.594 1.00 97.12 183 GLU A CA 1
ATOM 1333 C C . GLU A 1 183 ? 3.612 -11.141 0.325 1.00 97.12 183 GLU A C 1
ATOM 1335 O O . GLU A 1 183 ? 4.545 -10.403 -0.002 1.00 97.12 183 GLU A O 1
ATOM 1340 N N . CYS A 1 184 ? 3.017 -11.033 1.511 1.00 97.50 184 CYS A N 1
ATOM 1341 C CA . CYS A 1 184 ? 3.531 -10.156 2.554 1.00 97.50 184 CYS A CA 1
ATOM 1342 C C . CYS A 1 184 ? 4.714 -10.794 3.282 1.00 97.50 184 CYS A C 1
ATOM 1344 O O . CYS A 1 184 ? 4.807 -12.016 3.402 1.00 97.50 184 CYS A O 1
ATOM 1346 N N . ALA A 1 185 ? 5.624 -9.955 3.775 1.00 96.38 185 ALA A N 1
ATOM 1347 C CA . ALA A 1 185 ? 6.674 -10.390 4.685 1.00 96.38 185 ALA A CA 1
ATOM 1348 C C . ALA A 1 185 ? 6.071 -11.004 5.961 1.00 96.38 185 ALA A C 1
ATOM 1350 O O . ALA A 1 185 ? 4.926 -10.724 6.322 1.00 96.38 185 ALA A O 1
ATOM 1351 N N . ASP A 1 186 ? 6.846 -11.851 6.634 1.00 93.94 186 ASP A N 1
ATOM 1352 C CA . ASP A 1 186 ? 6.354 -12.629 7.770 1.00 93.94 186 ASP A CA 1
ATOM 1353 C C . ASP A 1 186 ? 5.832 -11.720 8.896 1.00 93.94 186 ASP A C 1
ATOM 1355 O O . ASP A 1 186 ? 6.442 -10.706 9.241 1.00 93.94 186 ASP A O 1
ATOM 1359 N N . GLY A 1 187 ? 4.671 -12.077 9.453 1.00 92.38 187 GLY A N 1
ATOM 1360 C CA . GLY A 1 187 ? 3.989 -11.288 10.485 1.00 92.38 187 GLY A CA 1
ATOM 1361 C C . GLY A 1 187 ? 3.199 -10.080 9.964 1.00 92.38 187 GLY A C 1
ATOM 1362 O O . GLY A 1 187 ? 2.667 -9.318 10.771 1.00 92.38 187 GLY A O 1
ATOM 1363 N N . LEU A 1 188 ? 3.105 -9.894 8.644 1.00 94.56 188 LEU A N 1
ATOM 1364 C CA . LEU A 1 188 ? 2.274 -8.868 8.012 1.00 94.56 188 LEU A CA 1
ATOM 1365 C C . LEU A 1 188 ? 1.150 -9.504 7.196 1.00 94.56 188 LEU A C 1
ATOM 1367 O O . LEU A 1 188 ? 1.268 -10.627 6.706 1.00 94.56 188 LEU A O 1
ATOM 1371 N N . VAL A 1 189 ? 0.072 -8.750 7.006 1.00 94.12 189 VAL A N 1
ATOM 1372 C CA . VAL A 1 189 ? -1.062 -9.147 6.171 1.00 94.12 189 VAL A CA 1
ATOM 1373 C C . VAL A 1 189 ? -1.294 -8.130 5.063 1.00 94.12 189 VAL A C 1
ATOM 1375 O O . VAL A 1 189 ? -0.938 -6.953 5.183 1.00 94.12 189 VAL A O 1
ATOM 1378 N N . MET A 1 190 ? -1.901 -8.586 3.970 1.00 94.69 190 MET A N 1
ATOM 1379 C CA . MET A 1 190 ? -2.274 -7.706 2.872 1.00 94.69 190 MET A CA 1
ATOM 1380 C C . MET A 1 190 ? -3.557 -6.966 3.241 1.00 94.69 190 MET A C 1
ATOM 1382 O O . MET A 1 190 ? -4.614 -7.577 3.393 1.00 94.69 190 MET A O 1
ATOM 1386 N N . VAL A 1 191 ? -3.464 -5.645 3.363 1.00 94.94 191 VAL A N 1
ATOM 1387 C CA . VAL A 1 191 ? -4.615 -4.760 3.538 1.00 94.94 191 VAL A CA 1
ATOM 1388 C C . VAL A 1 191 ? -4.673 -3.852 2.321 1.00 94.94 191 VAL A C 1
ATOM 1390 O O . VAL A 1 191 ? -3.745 -3.089 2.059 1.00 94.94 191 VAL A O 1
ATOM 1393 N N . GLY A 1 192 ? -5.755 -3.936 1.550 1.00 94.06 192 GLY A N 1
ATOM 1394 C CA . GLY A 1 192 ? -5.874 -3.171 0.312 1.00 94.06 192 GLY A CA 1
ATOM 1395 C C . GLY A 1 192 ? -4.755 -3.515 -0.680 1.00 94.06 192 GLY A C 1
ATOM 1396 O O . GLY A 1 192 ? -4.719 -4.619 -1.216 1.00 94.06 192 GLY A O 1
ATOM 1397 N N . LYS A 1 193 ? -3.855 -2.559 -0.935 1.00 94.31 193 LYS A N 1
ATOM 1398 C CA . LYS A 1 193 ? -2.726 -2.667 -1.875 1.00 94.31 193 LYS A CA 1
ATOM 1399 C C . LYS A 1 193 ? -1.361 -2.781 -1.174 1.00 94.31 193 LYS A C 1
ATOM 1401 O O . LYS A 1 193 ? -0.347 -2.842 -1.864 1.00 94.31 193 LYS A O 1
ATOM 1406 N N . ILE A 1 194 ? -1.303 -2.800 0.161 1.00 94.38 194 ILE A N 1
ATOM 1407 C CA . ILE A 1 194 ? -0.041 -2.815 0.920 1.00 94.38 194 ILE A CA 1
ATOM 1408 C C . ILE A 1 194 ? -0.002 -3.925 1.973 1.00 94.38 194 ILE A C 1
ATOM 1410 O O . ILE A 1 194 ? -1.030 -4.450 2.394 1.00 94.38 194 ILE A O 1
ATOM 1414 N N . CYS A 1 195 ? 1.206 -4.264 2.418 1.00 95.88 195 CYS A N 1
ATOM 1415 C CA . CYS A 1 195 ? 1.434 -5.204 3.510 1.00 95.88 195 CYS A CA 1
ATOM 1416 C C . CYS A 1 195 ? 1.722 -4.447 4.807 1.00 95.88 195 CYS A C 1
ATOM 1418 O O . CYS A 1 195 ? 2.691 -3.684 4.893 1.00 95.88 195 CYS A O 1
ATOM 1420 N N . THR A 1 196 ? 0.876 -4.653 5.811 1.00 92.38 196 THR A N 1
ATOM 1421 C CA . THR A 1 196 ? 0.954 -3.973 7.108 1.00 92.38 196 THR A CA 1
ATOM 1422 C C . THR A 1 196 ? 0.470 -4.891 8.232 1.00 92.38 196 THR A C 1
ATOM 1424 O O . THR A 1 196 ? 0.013 -6.007 7.984 1.00 92.38 196 THR A O 1
ATOM 1427 N N . LYS A 1 197 ? 0.602 -4.447 9.482 1.00 87.81 197 LYS A N 1
ATOM 1428 C CA . LYS A 1 197 ? 0.012 -5.143 10.630 1.00 87.81 197 LYS A CA 1
ATOM 1429 C C . LYS A 1 197 ? -1.501 -4.926 10.610 1.00 87.81 197 LYS A C 1
ATOM 1431 O O . LYS A 1 197 ? -1.952 -3.803 10.392 1.00 87.81 197 LYS A O 1
ATOM 1436 N N . ASP A 1 198 ? -2.271 -5.994 10.811 1.00 73.44 198 ASP A N 1
ATOM 1437 C CA . ASP A 1 198 ? -3.734 -5.927 10.697 1.00 73.44 198 ASP A CA 1
ATOM 1438 C C . ASP A 1 198 ? -4.383 -5.148 11.852 1.00 73.44 198 ASP A C 1
ATOM 1440 O O . ASP A 1 198 ? -5.455 -4.554 11.711 1.00 73.44 198 ASP A O 1
ATOM 1444 N N . GLU A 1 199 ? -3.726 -5.124 13.010 1.00 71.50 199 GLU A N 1
ATOM 1445 C CA . GLU A 1 199 ? -4.418 -4.856 14.261 1.00 71.50 199 GLU A CA 1
ATOM 1446 C C . GLU A 1 199 ? -4.055 -3.507 14.876 1.00 71.50 199 GLU A C 1
ATOM 1448 O O . GLU A 1 199 ? -2.903 -3.214 15.195 1.00 71.50 199 GLU A O 1
ATOM 1453 N N . VAL A 1 200 ? -5.105 -2.722 15.112 1.00 56.34 200 VAL A N 1
ATOM 1454 C CA . VAL A 1 200 ? -5.267 -2.051 16.395 1.00 56.34 200 VAL A CA 1
ATOM 1455 C C . VAL A 1 200 ? -6.016 -3.060 17.266 1.00 56.34 200 VAL A C 1
ATOM 1457 O O . VAL A 1 200 ? -7.214 -3.258 17.069 1.00 56.34 200 VAL A O 1
ATOM 1460 N N . VAL A 1 201 ? -5.326 -3.738 18.188 1.00 51.97 201 VAL A N 1
ATOM 1461 C CA . VAL A 1 201 ? -6.020 -4.414 19.289 1.00 51.97 201 VAL A CA 1
ATOM 1462 C C . VAL A 1 201 ? -6.566 -3.300 20.155 1.00 51.97 201 VAL A C 1
ATOM 1464 O O . VAL A 1 201 ? -5.828 -2.480 20.705 1.00 51.97 201 VAL A O 1
ATOM 1467 N N . ALA A 1 202 ? -7.885 -3.213 20.205 1.00 40.19 202 ALA A N 1
ATOM 1468 C CA . ALA A 1 202 ? -8.569 -2.143 20.880 1.00 40.19 202 ALA A CA 1
ATOM 1469 C C . ALA A 1 202 ? -8.280 -2.244 22.397 1.00 40.19 202 ALA A C 1
ATOM 1471 O O . ALA A 1 202 ? -9.011 -2.912 23.122 1.00 40.19 202 ALA A O 1
ATOM 1472 N N . GLY A 1 203 ? -7.254 -1.546 22.889 1.00 44.22 203 GLY A N 1
ATOM 1473 C CA . GLY A 1 203 ? -6.830 -1.590 24.295 1.00 44.22 203 GLY A CA 1
ATOM 1474 C C . GLY A 1 203 ? -5.327 -1.418 24.514 1.00 44.22 203 GLY A C 1
ATOM 1475 O O . GLY A 1 203 ? -4.924 -1.052 25.614 1.00 44.22 203 GLY A O 1
ATOM 1476 N N . GLU A 1 204 ? -4.503 -1.590 23.480 1.00 39.00 204 GLU A N 1
ATOM 1477 C CA . GLU A 1 204 ? -3.093 -1.215 23.557 1.00 39.00 204 GLU A CA 1
ATOM 1478 C C . GLU A 1 204 ? -2.958 0.263 23.186 1.00 39.00 204 GLU A C 1
ATOM 1480 O O . GLU A 1 204 ? -2.869 0.644 22.020 1.00 39.00 204 GLU A O 1
ATOM 1485 N N . VAL A 1 205 ? -2.960 1.131 24.201 1.00 37.53 205 VAL A N 1
ATOM 1486 C CA . VAL A 1 205 ? -2.248 2.407 24.072 1.00 37.53 205 VAL A CA 1
ATOM 1487 C C . VAL A 1 205 ? -0.830 2.025 23.639 1.00 37.53 205 VAL A C 1
ATOM 1489 O O . VAL A 1 205 ? -0.230 1.201 24.334 1.00 37.53 205 VAL A O 1
ATOM 1492 N N . PRO A 1 206 ? -0.278 2.556 22.530 1.00 36.38 206 PRO A N 1
ATOM 1493 C CA . PRO A 1 206 ? 1.141 2.413 22.276 1.00 36.38 206 PRO A CA 1
ATOM 1494 C C . PRO A 1 206 ? 1.817 3.050 23.480 1.00 36.38 206 PRO A C 1
ATOM 1496 O O . PRO A 1 206 ? 1.827 4.274 23.619 1.00 36.38 206 PRO A O 1
ATOM 1499 N N . VAL A 1 207 ? 2.305 2.224 24.402 1.00 40.25 207 VAL A N 1
ATOM 1500 C CA . VAL A 1 207 ? 3.256 2.689 25.394 1.00 40.25 207 VAL A CA 1
ATOM 1501 C C . VAL A 1 207 ? 4.381 3.249 24.530 1.00 40.25 207 VAL A C 1
ATOM 1503 O O . VAL A 1 207 ? 4.912 2.494 23.705 1.00 40.25 207 VAL A O 1
ATOM 1506 N N . PRO A 1 208 ? 4.678 4.564 24.591 1.00 40.66 208 PRO A N 1
ATOM 1507 C CA . PRO A 1 208 ? 5.839 5.087 23.892 1.00 40.66 208 PRO A CA 1
ATOM 1508 C C . PRO A 1 208 ? 6.999 4.171 24.270 1.00 40.66 208 PRO A C 1
ATOM 1510 O O . PRO A 1 208 ? 7.075 3.817 25.453 1.00 40.66 208 PRO A O 1
ATOM 1513 N N . PRO A 1 209 ? 7.819 3.704 23.307 1.00 40.66 209 PRO A N 1
ATOM 1514 C CA . PRO A 1 209 ? 8.934 2.834 23.635 1.00 40.66 209 PRO A CA 1
ATOM 1515 C C . PRO A 1 209 ? 9.646 3.491 24.806 1.00 40.66 209 PRO A C 1
ATOM 1517 O O . PRO A 1 209 ? 10.066 4.648 24.705 1.00 40.66 209 PRO A O 1
ATOM 1520 N N . ALA A 1 210 ? 9.648 2.800 25.952 1.00 45.12 210 ALA A N 1
ATOM 1521 C CA . ALA A 1 210 ? 10.441 3.245 27.077 1.00 45.12 210 ALA A CA 1
ATOM 1522 C C . ALA A 1 210 ? 11.832 3.514 26.496 1.00 45.12 210 ALA A C 1
ATOM 1524 O O . ALA A 1 210 ? 12.261 2.712 25.653 1.00 45.12 210 ALA A O 1
ATOM 1525 N N . PRO A 1 211 ? 12.488 4.637 26.849 1.00 52.31 211 PRO A N 1
ATOM 1526 C CA . PRO A 1 211 ? 13.864 4.846 26.433 1.00 52.31 211 PRO A CA 1
ATOM 1527 C C . PRO A 1 211 ? 14.585 3.529 26.676 1.00 52.31 211 PRO A C 1
ATOM 1529 O O . PRO A 1 211 ? 14.457 2.967 27.772 1.00 52.31 211 PRO A O 1
ATOM 1532 N N . GLU A 1 212 ? 15.181 2.981 25.609 1.00 53.19 212 GLU A N 1
ATOM 1533 C CA . GLU A 1 212 ? 15.893 1.712 25.687 1.00 53.19 212 GLU A CA 1
ATOM 1534 C C . GLU A 1 212 ? 16.722 1.754 26.971 1.00 53.19 212 GLU A C 1
ATOM 1536 O O . GLU A 1 212 ? 17.320 2.804 27.252 1.00 53.19 212 GLU A O 1
ATOM 1541 N N . PRO A 1 213 ? 16.717 0.689 27.797 1.00 50.03 213 PRO A N 1
ATOM 1542 C CA . PRO A 1 213 ? 17.634 0.628 28.915 1.00 50.03 213 PRO A CA 1
ATOM 1543 C C . PRO A 1 213 ? 18.993 0.962 28.328 1.00 50.03 213 PRO A C 1
ATOM 1545 O O . PRO A 1 213 ? 19.438 0.272 27.410 1.00 50.03 213 PRO A O 1
ATOM 1548 N N . VAL A 1 214 ? 19.583 2.066 28.787 1.00 49.91 214 VAL A N 1
ATOM 1549 C CA . VAL A 1 214 ? 20.948 2.428 28.444 1.00 49.91 214 VAL A CA 1
ATOM 1550 C C . VAL A 1 214 ? 21.766 1.262 28.963 1.00 49.91 214 VAL A C 1
ATOM 1552 O O . VAL A 1 214 ? 22.069 1.181 30.152 1.00 49.91 214 VAL A O 1
ATOM 1555 N N . VAL A 1 215 ? 22.007 0.283 28.094 1.00 54.06 215 VAL A N 1
ATOM 1556 C CA . VAL A 1 215 ? 23.000 -0.745 28.324 1.00 54.06 215 VAL A CA 1
ATOM 1557 C C . VAL A 1 215 ? 24.268 0.071 28.497 1.00 54.06 215 VAL A C 1
ATOM 1559 O O . VAL A 1 215 ? 24.606 0.813 27.570 1.00 54.06 215 VAL A O 1
ATOM 1562 N N . PRO A 1 216 ? 24.917 0.039 29.674 1.00 49.34 216 PRO A N 1
ATOM 1563 C CA . PRO A 1 216 ? 26.194 0.702 29.827 1.00 49.34 216 PRO A CA 1
ATOM 1564 C C . PRO A 1 216 ? 27.071 0.196 28.691 1.00 49.34 216 PRO A C 1
ATOM 1566 O O . PRO A 1 216 ? 27.262 -1.017 28.551 1.00 49.34 216 PRO A O 1
ATOM 1569 N N . GLU A 1 217 ? 27.520 1.111 27.833 1.00 52.22 217 GLU A N 1
ATOM 1570 C CA . GLU A 1 217 ? 28.566 0.802 26.872 1.00 52.22 217 GLU A CA 1
ATOM 1571 C C . GLU A 1 217 ? 29.676 0.092 27.656 1.00 52.22 217 GLU A C 1
ATOM 1573 O O . GLU A 1 217 ? 30.032 0.556 28.746 1.00 52.22 217 GLU A O 1
ATOM 1578 N N . PRO A 1 218 ? 30.191 -1.058 27.188 1.00 45.59 218 PRO A N 1
ATOM 1579 C CA . PRO A 1 218 ? 31.314 -1.674 27.863 1.00 45.59 218 PRO A CA 1
ATOM 1580 C C . PRO A 1 218 ? 32.433 -0.638 27.889 1.00 45.59 218 PRO A C 1
ATOM 1582 O O . PRO A 1 218 ? 32.875 -0.179 26.836 1.00 45.59 218 PRO A O 1
ATOM 1585 N N . GLU A 1 219 ? 32.839 -0.250 29.099 1.00 40.69 219 GLU A N 1
ATOM 1586 C CA . GLU A 1 219 ? 33.960 0.643 29.340 1.00 40.69 219 GLU A CA 1
ATOM 1587 C C . GLU A 1 219 ? 35.164 0.111 28.561 1.00 40.69 219 GLU A C 1
ATOM 1589 O O . GLU A 1 219 ? 35.836 -0.843 28.968 1.00 40.69 219 GLU A O 1
ATOM 1594 N N . VAL A 1 220 ? 35.441 0.725 27.411 1.00 42.56 220 VAL A N 1
ATOM 1595 C CA . VAL A 1 220 ? 36.712 0.554 26.727 1.00 42.56 220 VAL A CA 1
ATOM 1596 C C . VAL A 1 220 ? 37.723 1.236 27.629 1.00 42.56 220 VAL A C 1
ATOM 1598 O O . VAL A 1 220 ? 37.925 2.450 27.580 1.00 42.56 220 VAL A O 1
ATOM 1601 N N . ASN A 1 221 ? 38.308 0.430 28.515 1.00 39.72 221 ASN A N 1
ATOM 1602 C CA . ASN A 1 221 ? 39.471 0.775 29.306 1.00 39.72 221 ASN A CA 1
ATOM 1603 C C . ASN A 1 221 ? 40.515 1.350 28.347 1.00 39.72 221 ASN A C 1
ATOM 1605 O O . ASN A 1 221 ? 41.215 0.621 27.642 1.00 39.72 221 ASN A O 1
ATOM 1609 N N . THR A 1 222 ? 40.599 2.677 28.306 1.00 44.06 222 THR A N 1
ATOM 1610 C CA . THR A 1 222 ? 41.664 3.385 27.608 1.00 44.06 222 THR A CA 1
ATOM 1611 C C . THR A 1 222 ? 42.891 3.282 28.500 1.00 44.06 222 THR A C 1
ATOM 1613 O O . THR A 1 222 ? 43.280 4.220 29.194 1.00 44.06 222 THR A O 1
ATOM 1616 N N . GLN A 1 223 ? 43.482 2.089 28.531 1.00 45.19 223 GLN A N 1
ATOM 1617 C CA . GLN A 1 223 ? 44.848 1.930 28.986 1.00 45.19 223 GLN A CA 1
ATOM 1618 C C . GLN A 1 223 ? 45.743 2.490 27.888 1.00 45.19 223 GLN A C 1
ATOM 1620 O O . GLN A 1 223 ? 45.978 1.879 26.848 1.00 45.19 223 GLN A O 1
ATOM 1625 N N . ASN A 1 224 ? 46.199 3.713 28.135 1.00 42.34 224 ASN A N 1
ATOM 1626 C CA . ASN A 1 224 ? 47.309 4.333 27.440 1.00 42.34 224 ASN A CA 1
ATOM 1627 C C . ASN A 1 224 ? 48.543 3.416 27.504 1.00 42.34 224 ASN A C 1
ATOM 1629 O O . ASN A 1 224 ? 49.231 3.359 28.520 1.00 42.34 224 ASN A O 1
ATOM 1633 N N . LEU A 1 225 ? 48.826 2.739 26.394 1.00 46.12 225 LEU A N 1
ATOM 1634 C CA . LEU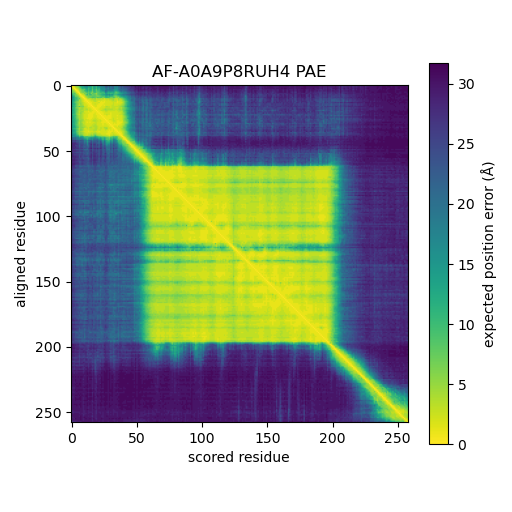 A 1 225 ? 50.104 2.114 26.046 1.00 46.12 225 LEU A CA 1
ATOM 1635 C C . LEU A 1 225 ? 50.344 2.492 24.575 1.00 46.12 225 LEU A C 1
ATOM 1637 O O . LEU A 1 225 ? 49.732 1.945 23.669 1.00 46.12 225 LEU A O 1
ATOM 1641 N N . SER A 1 226 ? 50.964 3.637 24.294 1.00 44.56 226 SER A N 1
ATOM 1642 C CA . SER A 1 226 ? 52.410 3.754 24.071 1.00 44.56 226 SER A CA 1
ATOM 1643 C C . SER A 1 226 ? 53.001 2.597 23.251 1.00 44.56 226 SER A C 1
ATOM 1645 O O . SER A 1 226 ? 53.268 1.530 23.789 1.00 44.56 226 SER A O 1
ATOM 1647 N N . GLY A 1 227 ? 53.250 2.872 21.964 1.00 46.72 227 GLY A N 1
ATOM 1648 C CA . GLY A 1 227 ? 54.377 2.344 21.188 1.00 46.72 227 GLY A CA 1
ATOM 1649 C C . GLY A 1 227 ? 54.346 0.875 20.748 1.00 46.72 227 GLY A C 1
ATOM 1650 O O . GLY A 1 227 ? 54.611 -0.020 21.537 1.00 46.72 227 GLY A O 1
ATOM 1651 N N . GLY A 1 228 ? 54.220 0.643 19.435 1.00 41.50 228 GLY A N 1
ATOM 1652 C CA . GLY A 1 228 ? 54.763 -0.570 18.809 1.00 41.50 228 GLY A CA 1
ATOM 1653 C C . GLY A 1 228 ? 53.958 -1.134 17.638 1.00 41.50 228 GLY A C 1
ATOM 1654 O O . GLY A 1 228 ? 52.948 -1.786 17.842 1.00 41.50 228 GLY A O 1
ATOM 1655 N N . ALA A 1 229 ? 54.455 -0.888 16.422 1.00 53.78 229 ALA A N 1
ATOM 1656 C CA . ALA A 1 229 ? 54.376 -1.717 15.210 1.00 53.78 229 ALA A CA 1
ATOM 1657 C C . ALA A 1 229 ? 53.183 -2.687 15.011 1.00 53.78 229 ALA A C 1
ATOM 1659 O O . ALA A 1 229 ? 53.145 -3.760 15.602 1.00 53.78 229 ALA A O 1
ATOM 1660 N N . VAL A 1 230 ? 52.332 -2.411 14.009 1.00 43.31 230 VAL A N 1
ATOM 1661 C CA . VAL A 1 230 ? 51.556 -3.452 13.304 1.00 43.31 230 VAL A CA 1
ATOM 1662 C C . VAL A 1 230 ? 51.652 -3.231 11.794 1.00 43.31 230 VAL A C 1
ATOM 1664 O O . VAL A 1 230 ? 50.913 -2.462 11.181 1.00 43.31 230 VAL A O 1
ATOM 1667 N N . THR A 1 231 ? 52.634 -3.904 11.207 1.00 49.56 231 THR A N 1
ATOM 1668 C CA . THR A 1 231 ? 52.763 -4.229 9.787 1.00 49.56 231 THR A CA 1
ATOM 1669 C C . THR A 1 231 ? 52.021 -5.544 9.497 1.00 49.56 231 THR A C 1
ATOM 1671 O O . THR A 1 231 ? 52.158 -6.505 10.247 1.00 49.56 231 THR A O 1
ATOM 1674 N N . GLY A 1 232 ? 51.298 -5.613 8.370 1.00 46.50 232 GLY A N 1
ATOM 1675 C CA . GLY A 1 232 ? 50.660 -6.831 7.828 1.00 46.50 232 GLY A CA 1
ATOM 1676 C C . GLY A 1 232 ? 49.179 -6.944 8.216 1.00 46.50 232 GLY A C 1
ATOM 1677 O O . GLY A 1 232 ? 48.843 -6.860 9.383 1.00 46.50 232 GLY A O 1
ATOM 1678 N N . ILE A 1 233 ? 48.211 -7.123 7.313 1.00 55.12 233 ILE A N 1
ATOM 1679 C CA . ILE A 1 233 ? 48.140 -8.098 6.218 1.00 55.12 233 ILE A CA 1
ATOM 1680 C C . ILE A 1 233 ? 47.289 -7.507 5.074 1.00 55.12 233 ILE A C 1
ATOM 1682 O O . ILE A 1 233 ? 46.075 -7.386 5.189 1.00 55.12 233 ILE A O 1
ATOM 1686 N N . VAL A 1 234 ? 47.919 -7.201 3.935 1.00 52.59 234 VAL A N 1
ATOM 1687 C CA . VAL A 1 234 ? 47.252 -7.010 2.629 1.00 52.59 234 VAL A CA 1
ATOM 1688 C C . VAL A 1 234 ? 48.058 -7.783 1.579 1.00 52.59 234 VAL A C 1
ATOM 1690 O O . VAL A 1 234 ? 48.666 -7.206 0.688 1.00 52.59 234 VAL A O 1
ATOM 1693 N N . ILE A 1 235 ? 48.178 -9.106 1.740 1.00 54.97 235 ILE A N 1
ATOM 1694 C CA . ILE A 1 235 ? 48.933 -9.964 0.794 1.00 54.97 235 ILE A CA 1
ATOM 1695 C C . ILE A 1 235 ? 48.112 -11.184 0.323 1.00 54.97 235 ILE A C 1
ATOM 1697 O O . ILE A 1 235 ? 48.471 -11.834 -0.653 1.00 54.97 235 ILE A O 1
ATOM 1701 N N . GLY A 1 236 ? 46.952 -11.472 0.926 1.00 46.66 236 GLY A N 1
ATOM 1702 C CA . GLY A 1 236 ? 46.170 -12.668 0.577 1.00 46.66 236 GLY A CA 1
ATOM 1703 C C . GLY A 1 236 ? 45.419 -12.594 -0.760 1.00 46.66 236 GLY A C 1
ATOM 1704 O O . GLY A 1 236 ? 45.365 -13.579 -1.489 1.00 46.66 236 GLY A O 1
ATOM 1705 N N . VAL A 1 237 ? 44.852 -11.435 -1.115 1.00 51.00 237 VAL A N 1
ATOM 1706 C CA . VAL A 1 237 ? 43.916 -11.344 -2.258 1.00 51.00 237 VAL A CA 1
ATOM 1707 C C . VAL A 1 237 ? 44.630 -11.074 -3.592 1.00 51.00 237 VAL A C 1
ATOM 1709 O O . VAL A 1 237 ? 44.181 -11.538 -4.639 1.00 51.00 237 VAL A O 1
ATOM 1712 N N . LEU A 1 238 ? 45.791 -10.407 -3.579 1.00 50.47 238 LEU A N 1
ATOM 1713 C CA . LEU A 1 238 ? 46.535 -10.083 -4.806 1.00 50.47 238 LEU A CA 1
ATOM 1714 C C . LEU A 1 238 ? 47.215 -11.302 -5.460 1.00 50.47 238 LEU A C 1
ATOM 1716 O O . LEU A 1 238 ? 47.399 -11.313 -6.677 1.00 50.47 238 LEU A O 1
ATOM 1720 N N . LEU A 1 239 ? 47.538 -12.354 -4.698 1.00 52.19 239 LEU A N 1
ATOM 1721 C CA . LEU A 1 239 ? 48.187 -13.551 -5.252 1.00 52.19 239 LEU A CA 1
ATOM 1722 C C . LEU A 1 239 ? 47.224 -14.457 -6.035 1.00 52.19 239 LEU A C 1
ATOM 1724 O O . LEU A 1 239 ? 47.639 -15.100 -6.999 1.00 52.19 239 LEU A O 1
ATOM 1728 N N . VAL A 1 240 ? 45.933 -14.470 -5.686 1.00 53.16 240 VAL A N 1
ATOM 1729 C CA . VAL A 1 240 ? 44.945 -15.329 -6.364 1.00 53.16 240 VAL A CA 1
ATOM 1730 C C . VAL A 1 240 ? 44.616 -14.802 -7.766 1.00 53.16 240 VAL A C 1
ATOM 1732 O O . VAL A 1 240 ? 44.477 -15.586 -8.703 1.00 53.16 240 VAL A O 1
ATOM 1735 N N . VAL A 1 241 ? 44.580 -13.480 -7.958 1.00 53.47 241 VAL A N 1
ATOM 1736 C CA . VAL A 1 241 ? 44.290 -12.881 -9.275 1.00 53.47 241 VAL A CA 1
ATOM 1737 C C . VAL A 1 241 ? 45.497 -12.981 -10.225 1.00 53.47 241 VAL A C 1
ATOM 1739 O O . VAL A 1 241 ? 45.323 -13.225 -11.420 1.00 53.47 241 VAL A O 1
ATOM 1742 N N . GLY A 1 242 ? 46.728 -12.889 -9.705 1.00 50.62 242 GLY A N 1
ATOM 1743 C CA . GLY A 1 242 ? 47.949 -13.019 -10.513 1.00 50.62 242 GLY A CA 1
ATOM 1744 C C . GLY A 1 242 ? 48.164 -14.420 -11.103 1.00 50.62 242 GLY A C 1
ATOM 1745 O O . GLY A 1 242 ? 48.592 -14.549 -12.252 1.00 50.62 242 GLY A O 1
ATOM 1746 N N . ALA A 1 243 ? 47.816 -15.475 -10.358 1.00 53.28 243 ALA A N 1
ATOM 1747 C CA . ALA A 1 243 ? 48.010 -16.858 -10.801 1.00 53.28 243 ALA A CA 1
ATOM 1748 C C . ALA A 1 243 ? 47.037 -17.277 -11.921 1.00 53.28 243 ALA A C 1
ATOM 1750 O O . ALA A 1 243 ? 47.432 -17.988 -12.847 1.00 53.28 243 ALA A O 1
ATOM 1751 N N . VAL A 1 244 ? 45.786 -16.803 -11.882 1.00 57.16 244 VAL A N 1
ATOM 1752 C CA . VAL A 1 244 ? 44.769 -17.168 -12.886 1.00 57.16 244 VAL A CA 1
ATOM 1753 C C . VAL A 1 244 ? 44.960 -16.382 -14.193 1.00 57.16 244 VAL A C 1
ATOM 1755 O O . VAL A 1 244 ? 44.801 -16.945 -15.276 1.00 57.16 244 VAL A O 1
ATOM 1758 N N . GLY A 1 245 ? 45.383 -15.113 -14.119 1.00 53.78 245 GLY A N 1
ATOM 1759 C CA . GLY A 1 245 ? 45.636 -14.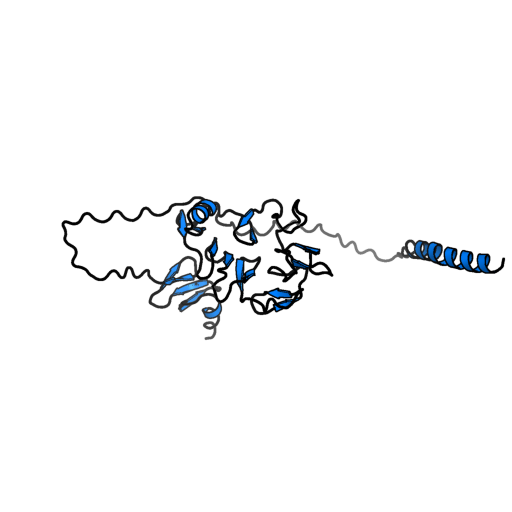285 -15.306 1.00 53.78 245 GLY A CA 1
ATOM 1760 C C . GLY A 1 245 ? 46.921 -14.647 -16.066 1.00 53.78 245 GLY A C 1
ATOM 1761 O O . GLY A 1 245 ? 46.914 -14.721 -17.296 1.00 53.78 245 GLY A O 1
ATOM 1762 N N . GLY A 1 246 ? 48.023 -14.921 -15.357 1.00 55.06 246 GLY A N 1
ATOM 1763 C CA . GLY A 1 246 ? 49.323 -15.204 -15.985 1.00 55.06 246 GLY A CA 1
ATOM 1764 C C . GLY A 1 246 ? 49.406 -16.568 -16.685 1.00 55.06 246 GLY A C 1
ATOM 1765 O O . GLY A 1 246 ? 50.057 -16.697 -17.724 1.00 55.06 246 GLY A O 1
ATOM 1766 N N . GLY A 1 247 ? 48.714 -17.585 -16.157 1.00 56.53 247 GLY A N 1
ATOM 1767 C CA . GLY A 1 247 ? 48.753 -18.949 -16.696 1.00 56.53 247 GLY A CA 1
ATOM 1768 C C . GLY A 1 247 ? 48.083 -19.096 -18.067 1.00 56.53 247 GLY A C 1
ATOM 1769 O O . GLY A 1 247 ? 48.604 -19.792 -18.941 1.00 56.53 247 GLY A O 1
ATOM 1770 N N . LEU A 1 248 ? 46.963 -18.398 -18.292 1.00 59.88 248 LEU A N 1
ATOM 1771 C CA . LEU A 1 248 ? 46.234 -18.458 -19.564 1.00 59.88 248 LEU A CA 1
ATOM 1772 C C . LEU A 1 248 ? 47.018 -17.789 -20.702 1.00 59.88 248 LEU A C 1
ATOM 1774 O O . LEU A 1 248 ? 47.114 -18.355 -21.790 1.00 59.88 248 LEU A O 1
ATOM 1778 N N . ALA A 1 249 ? 47.660 -16.645 -20.446 1.00 62.34 249 ALA A N 1
ATOM 1779 C CA . ALA A 1 249 ? 48.468 -15.954 -21.453 1.00 62.34 249 ALA A CA 1
ATOM 1780 C C . ALA A 1 249 ? 49.685 -16.790 -21.909 1.00 62.34 249 ALA A C 1
ATOM 1782 O O . ALA A 1 249 ? 49.954 -16.888 -23.108 1.00 62.34 249 ALA A O 1
ATOM 1783 N N . TYR A 1 250 ? 50.379 -17.465 -20.983 1.00 65.06 250 TYR A N 1
ATOM 1784 C CA . TYR A 1 250 ? 51.506 -18.346 -21.322 1.00 65.06 250 TYR A CA 1
ATOM 1785 C C . TYR A 1 250 ? 51.072 -19.573 -22.147 1.00 65.06 250 TYR A C 1
ATOM 1787 O O . TYR A 1 250 ? 51.772 -19.985 -23.078 1.00 65.06 250 TYR A O 1
ATOM 1795 N N . TYR A 1 251 ? 49.897 -20.138 -21.853 1.00 66.56 251 TYR A N 1
ATOM 1796 C CA . TYR A 1 251 ? 49.367 -21.296 -22.577 1.00 66.56 251 TYR A CA 1
ATOM 1797 C C . TYR A 1 251 ? 49.049 -20.976 -24.050 1.00 66.56 251 TYR A C 1
ATOM 1799 O O . TYR A 1 251 ? 49.404 -21.758 -24.938 1.00 66.56 251 TYR A O 1
ATOM 1807 N N . PHE A 1 252 ? 48.459 -19.810 -24.344 1.00 66.44 252 PHE A N 1
ATOM 1808 C CA . PHE A 1 252 ? 48.145 -19.416 -25.725 1.00 66.44 252 PHE A CA 1
ATOM 1809 C C . PHE A 1 252 ? 49.392 -19.094 -26.561 1.00 66.44 252 PHE A C 1
ATOM 1811 O O . PHE A 1 252 ? 49.476 -19.519 -27.715 1.00 66.44 252 PHE A O 1
ATOM 1818 N N . VAL A 1 253 ? 50.407 -18.441 -25.982 1.00 67.50 253 VAL A N 1
ATOM 1819 C CA . VAL A 1 253 ? 51.660 -18.127 -26.699 1.00 67.50 253 VAL A CA 1
ATOM 1820 C C . VAL A 1 253 ? 52.441 -19.395 -27.064 1.00 67.50 253 VAL A C 1
ATOM 1822 O O . VAL A 1 253 ? 53.045 -19.467 -28.135 1.00 67.50 253 VAL A O 1
ATOM 1825 N N . ARG A 1 254 ? 52.405 -20.434 -26.218 1.00 64.50 254 ARG A N 1
ATOM 1826 C CA . ARG A 1 254 ? 53.105 -21.699 -26.496 1.00 64.50 254 ARG A CA 1
ATOM 1827 C C . ARG A 1 254 ? 52.396 -22.559 -27.548 1.00 64.50 254 ARG A C 1
AT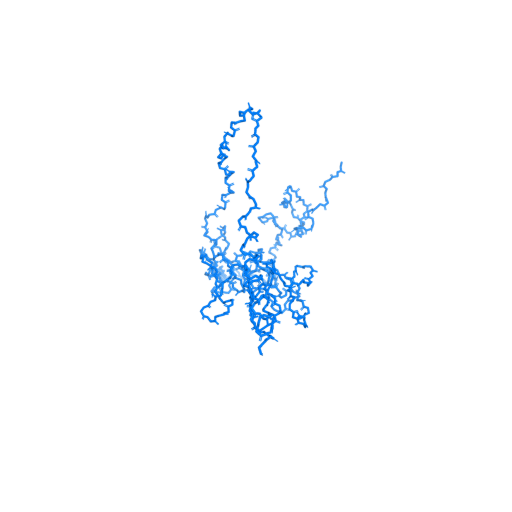OM 1829 O O . ARG A 1 254 ? 53.066 -23.314 -28.250 1.00 64.50 254 ARG A O 1
ATOM 1836 N N . LYS A 1 255 ? 51.071 -22.447 -27.688 1.00 62.03 255 LYS A N 1
ATOM 1837 C CA . LYS A 1 255 ? 50.298 -23.230 -28.668 1.00 62.03 255 LYS A CA 1
ATOM 1838 C C . LYS A 1 255 ? 50.361 -22.656 -30.092 1.00 62.03 255 LYS A C 1
ATOM 1840 O O . LYS A 1 255 ? 50.174 -23.410 -31.034 1.00 62.03 255 LYS A O 1
ATOM 1845 N N . GLY A 1 256 ? 50.684 -21.370 -30.255 1.00 56.53 256 GLY A N 1
ATOM 1846 C CA . GLY A 1 256 ? 50.834 -20.719 -31.568 1.00 56.53 256 GLY A CA 1
ATOM 1847 C C . GLY A 1 256 ? 52.181 -20.936 -32.276 1.00 56.53 256 GLY A C 1
ATOM 1848 O O . GLY A 1 256 ? 52.386 -20.386 -33.351 1.00 56.53 256 GLY A O 1
ATOM 1849 N N . LYS A 1 257 ? 53.115 -21.695 -31.682 1.00 55.41 257 LYS A N 1
ATOM 1850 C CA . LYS A 1 257 ? 54.438 -22.007 -32.268 1.00 55.41 257 LYS A CA 1
ATOM 1851 C C . LYS A 1 257 ? 54.621 -23.491 -32.631 1.00 55.41 257 LYS A C 1
ATOM 1853 O O . LYS A 1 257 ? 55.755 -23.963 -32.687 1.00 55.41 257 LYS A O 1
ATOM 1858 N N . LYS A 1 258 ? 53.530 -24.227 -32.846 1.00 48.66 258 LYS A N 1
ATOM 1859 C CA . LYS A 1 258 ? 53.556 -25.576 -33.427 1.00 48.66 258 LYS A CA 1
ATOM 1860 C C . LYS A 1 258 ? 52.790 -25.597 -34.734 1.00 48.66 258 LYS A C 1
ATOM 1862 O O . LYS A 1 258 ? 51.701 -24.989 -34.753 1.00 48.66 258 LYS A O 1
#

Mean predicted aligned error: 18.05 Å

Secondary structure (DSSP, 8-state):
----SSGGGTSTTEEEEETTEEEEEPTTEEEETTEEEEP-----------TTS-----PPP-B-SSHHHHHHTTS-EEETTTTEEEPPPTTEEEESSSS-EEEE-TTSS--EEPTTS-EEPPP-TT-TTEEE-SSSEEE--TT-SS----SS--SEEEE-TTSSSEEEEPTTEE--TTSSS-EEPTT-EEETTEEE-----TT---PPPP----PPPP-----------------HHHHHHHHHHHHHHHHHHHHTT-

InterPro domains:
  IPR006212 Furin-like repeat [SM00261] (4-50)
  IPR006212 Furin-like repeat [SM00261] (82-129)
  IPR006212 Furin-like repeat [SM00261] (153-206)
  IPR009030 Growth factor receptor cysteine-rich domain superfamily [SSF57184] (6-196)

pLDDT: mean 77.98, std 19.95, range [36.38, 98.19]

Radius of gyration: 29.8 Å; Cα contacts (8 Å, |Δi|>4): 449; chains: 1; bounding box: 102×64×63 Å

Foldseek 3Di:
DDDAPDQCVPEPQAPDDDPNFRPHGHPQWDDDPSHTDGDPPPPDPPDPDDPPDDDPDDDPFAAAQFQVSCVVVQLEEQDLVVRGRHHEAPQASHAHDNQAGLAGNCPDQFRFAFQRRDTAGDDPLPDAQWADDNPDIDGQDQQGRTWGNADPATQASGADPNSPAHPHGHPQFDQDPVRGRPHGDPQWDRTHRYTHHRDPRSPDPPPPPDPPPPPPDPPPPPPDDDDDDDDDDPPPPVVVVVVVVVVVVVVVVVVVPD

Organism: NCBI:txid348837

Sequence (258 aa):
MTDSVICTKTTPNCASCDNEVCTACTPGYHLSQGLCAPHQQSESPADKYDPSDPVPSEPAEDTCTTNKECRDKGSGFCDGTSKTCKRCAKGCNTCTSFKFCAACDDSSDKPTTLIDGQCAQRCNTNMNYYYCSISDTQQCNRNSTSQCVCEGPKNCAQCSNDAKSCSLCLKNMKIGADGKCSECADGLVMVGKICTKDEVVAGEVPVPPAPEPVVPEPEVNTQNLSGGAVTGIVIGVLLVVGAVGGGLAYYFVRKGKK

Solvent-accessible surface area (backbone atoms only — not comparable to full-atom values): 15395 Å² total; per-residue (Å²): 145,85,85,88,80,72,57,67,82,83,37,63,60,49,66,38,66,57,95,90,34,43,73,38,36,35,92,70,34,41,76,52,96,51,36,46,42,68,58,83,76,81,77,66,81,88,67,88,81,61,94,82,62,78,76,76,75,74,75,77,75,58,64,38,67,33,22,60,60,15,44,77,71,70,42,20,12,32,36,58,86,80,30,30,44,37,63,42,42,92,52,34,75,29,30,69,39,71,80,29,25,30,19,28,24,78,89,40,85,27,30,33,42,29,78,84,16,45,62,14,44,67,56,79,82,88,44,72,51,25,21,37,41,80,89,49,74,43,74,40,32,95,79,36,48,18,50,21,36,36,66,76,43,57,42,11,7,21,50,32,100,81,26,59,41,58,68,34,45,23,81,49,38,31,71,29,98,84,75,38,41,76,31,46,33,89,92,38,38,78,41,75,77,36,42,39,72,71,69,57,61,55,77,68,71,80,69,71,80,68,78,71,77,79,69,76,72,79,80,76,77,81,74,88,70,83,87,80,89,86,81,86,87,92,64,76,70,65,56,60,57,52,57,62,58,54,53,55,57,56,53,55,63,63,60,73,75,112